Protein AF-A0AAE4ZCA2-F1 (afdb_monomer_lite)

Secondary structure (DSSP, 8-state):
------PPPP------PPPPHHHHHHHHHHHHHHHHHHHHHHHHHHHHHHHHH-TT--TTHHHHHHHHHHHHHHHHHHHTTT--HHHHHS--------------HHHHHHHHHHHHHHHHHHHHHHTTT-HHHHHHHHHHHHHHHHHHHHHHHHHHHHHT--S-----SHHHHHHHHHHHHHHHHHHHHHTTSTTS----HHHHHHHHHHHHTTT-

Organism: NCBI:txid3056748

Foldseek 3Di:
DDDDDDDPDDPDPPPPDDPPPVVVVVVVLVVLLVVVVVLVVVLVVLVVCCCVPPPPDVPSVVVVVVSVVVVVVSQVVCVVVVHDPVCSVDPPDPDPPVCLVLVPLVNVLVVLVVLLVQLQVVLVVCCVPPVPLSVQLNVLSVQLSVLSVVLVVVVVVVVPDPDPPPPQSVVSLVSNLVSLVSNLVSVVVVVVVPDDDDPPSVSSVVVSVSSVSVRD

pLDDT: mean 72.28, std 14.09, range [37.47, 91.44]

Structure (mmCIF, N/CA/C/O backbone):
data_AF-A0AAE4ZCA2-F1
#
_entry.id   AF-A0AAE4ZCA2-F1
#
loop_
_atom_site.group_PDB
_atom_site.id
_atom_site.type_symbol
_atom_site.label_atom_id
_atom_site.label_alt_id
_atom_site.label_comp_id
_atom_site.label_asym_id
_atom_site.label_entity_id
_atom_site.label_seq_id
_atom_site.pdbx_PDB_ins_code
_atom_site.Cartn_x
_atom_site.Cartn_y
_atom_site.Cartn_z
_atom_site.occupancy
_atom_site.B_iso_or_equiv
_atom_site.auth_seq_id
_atom_site.auth_comp_id
_atom_site.auth_asym_id
_atom_site.auth_atom_id
_atom_site.pdbx_PDB_model_num
ATOM 1 N N . MET A 1 1 ? -61.436 -27.251 -18.581 1.00 45.38 1 MET A N 1
ATOM 2 C CA . MET A 1 1 ? -60.186 -27.307 -19.363 1.00 45.38 1 MET A CA 1
ATOM 3 C C . MET A 1 1 ? -59.704 -25.880 -19.511 1.00 45.38 1 MET A C 1
ATOM 5 O O . MET A 1 1 ? -60.164 -25.175 -20.394 1.00 45.38 1 MET A O 1
ATOM 9 N N . THR A 1 2 ? -58.921 -25.420 -18.544 1.00 46.47 2 THR A N 1
ATOM 10 C CA . THR A 1 2 ? -58.325 -24.081 -18.524 1.00 46.47 2 THR A CA 1
ATOM 11 C C . THR A 1 2 ? -56.870 -24.237 -18.917 1.00 46.47 2 THR A C 1
ATOM 13 O O . THR A 1 2 ? -56.144 -24.995 -18.280 1.00 46.47 2 THR A O 1
ATOM 16 N N . ASP A 1 3 ? -56.517 -23.587 -20.018 1.00 48.38 3 ASP A N 1
ATOM 17 C CA . ASP A 1 3 ? -55.203 -23.602 -20.645 1.00 48.38 3 ASP A CA 1
ATOM 18 C C . ASP A 1 3 ? -54.211 -22.860 -19.732 1.00 48.38 3 ASP A C 1
ATOM 20 O O . ASP A 1 3 ? -54.347 -21.657 -19.489 1.00 48.38 3 ASP A O 1
ATOM 24 N N . GLU A 1 4 ? -53.265 -23.592 -19.139 1.00 53.50 4 GLU A N 1
ATOM 25 C CA . GLU A 1 4 ? -52.180 -23.019 -18.342 1.00 53.50 4 GLU A CA 1
ATOM 26 C C . GLU A 1 4 ? -51.203 -22.317 -19.285 1.00 53.50 4 GLU A C 1
ATOM 28 O O . GLU A 1 4 ? -50.308 -22.921 -19.875 1.00 53.50 4 GLU A O 1
ATOM 33 N N . THR A 1 5 ? -51.391 -21.007 -19.427 1.00 62.38 5 THR A N 1
ATOM 34 C CA . THR A 1 5 ? -50.472 -20.120 -20.143 1.00 62.38 5 THR A CA 1
ATOM 35 C C . THR A 1 5 ? -49.074 -20.215 -19.518 1.00 62.38 5 THR A C 1
ATOM 37 O O . THR A 1 5 ? -48.804 -19.623 -18.472 1.00 62.38 5 THR A O 1
ATOM 40 N N . GLN A 1 6 ? -48.179 -20.980 -20.150 1.00 61.22 6 GLN A N 1
ATOM 41 C CA . GLN A 1 6 ? -46.769 -21.077 -19.777 1.00 61.22 6 GLN A CA 1
ATOM 42 C C . GLN A 1 6 ? -46.114 -19.698 -19.877 1.00 61.22 6 GLN A C 1
ATOM 44 O O . GLN A 1 6 ? -45.884 -19.165 -20.963 1.00 61.22 6 GLN A O 1
ATOM 49 N N . GLN A 1 7 ? -45.810 -19.115 -18.722 1.00 62.88 7 GLN A N 1
ATOM 50 C CA . GLN A 1 7 ? -45.087 -17.858 -18.633 1.00 62.88 7 GLN A CA 1
ATOM 51 C C . GLN A 1 7 ? -43.627 -18.091 -19.071 1.00 62.88 7 GLN A C 1
ATOM 53 O O . GLN A 1 7 ? -42.972 -18.994 -18.541 1.00 62.88 7 GLN A O 1
ATOM 58 N N . PRO A 1 8 ? -43.102 -17.327 -20.048 1.00 67.31 8 PRO A N 1
ATOM 59 C CA . PRO A 1 8 ? -41.748 -17.526 -20.549 1.00 67.31 8 PRO A CA 1
ATOM 60 C C . PRO A 1 8 ? -40.720 -17.315 -19.425 1.00 67.31 8 PRO A C 1
ATOM 62 O O . PRO A 1 8 ? -40.901 -16.424 -18.587 1.00 67.31 8 PRO A O 1
ATOM 65 N N . PRO A 1 9 ? -39.639 -18.115 -19.380 1.00 69.25 9 PRO A N 1
ATOM 66 C CA . PRO A 1 9 ? -38.652 -18.038 -18.313 1.00 69.25 9 PRO A CA 1
ATOM 67 C C . PRO A 1 9 ? -38.000 -16.654 -18.294 1.00 69.25 9 PRO A C 1
ATOM 69 O O . PRO A 1 9 ? -37.402 -16.219 -19.278 1.00 69.25 9 PRO A O 1
ATOM 72 N N . VAL A 1 10 ? -38.106 -15.970 -17.153 1.00 65.50 10 VAL A N 1
ATOM 73 C CA . VAL A 1 10 ? -37.450 -14.681 -16.917 1.00 65.50 10 VAL A CA 1
ATOM 74 C C . VAL A 1 10 ? -35.937 -14.877 -17.088 1.00 65.50 10 VAL A C 1
ATOM 76 O O . VAL A 1 10 ? -35.355 -15.710 -16.381 1.00 65.50 10 VAL A O 1
ATOM 79 N N . PRO A 1 11 ? -35.273 -14.157 -18.014 1.00 65.31 11 PRO A N 1
ATOM 80 C CA . PRO A 1 11 ? -33.836 -14.273 -18.195 1.00 65.31 11 PRO A CA 1
ATOM 81 C C . PRO A 1 11 ? -33.153 -13.868 -16.891 1.00 65.31 11 PRO A C 1
ATOM 83 O O . PRO A 1 11 ? -33.255 -12.725 -16.447 1.00 65.31 11 PRO A O 1
ATOM 86 N N . LYS A 1 12 ? -32.475 -14.830 -16.254 1.00 66.44 12 LYS A N 1
ATOM 87 C CA . LYS A 1 12 ? -31.685 -14.586 -15.046 1.00 66.44 12 LYS A CA 1
ATOM 88 C C . LYS A 1 12 ? -30.640 -13.532 -15.392 1.00 66.44 12 LYS A C 1
ATOM 90 O O . LYS A 1 12 ? -29.700 -13.819 -16.135 1.00 66.44 12 LYS A O 1
ATOM 95 N N . ALA A 1 13 ? -30.828 -12.315 -14.888 1.00 56.78 13 ALA A N 1
ATOM 96 C CA . ALA A 1 13 ? -29.860 -11.245 -15.035 1.00 56.78 13 ALA A CA 1
ATOM 97 C C . ALA A 1 13 ? -28.512 -11.763 -14.521 1.00 56.78 13 ALA A C 1
ATOM 99 O O . ALA A 1 13 ? -28.386 -12.128 -13.350 1.00 56.78 13 ALA A O 1
ATOM 100 N N . ARG A 1 14 ? -27.514 -11.861 -15.411 1.00 51.25 14 ARG A N 1
ATOM 101 C CA . ARG A 1 14 ? -26.131 -12.123 -15.006 1.00 51.25 14 ARG A CA 1
ATOM 102 C C . ARG A 1 14 ? -25.718 -10.957 -14.123 1.00 51.25 14 ARG A C 1
ATOM 104 O O . ARG A 1 14 ? -25.425 -9.875 -14.623 1.00 51.25 14 ARG A O 1
ATOM 111 N N . VAL A 1 15 ? -25.725 -11.181 -12.816 1.00 4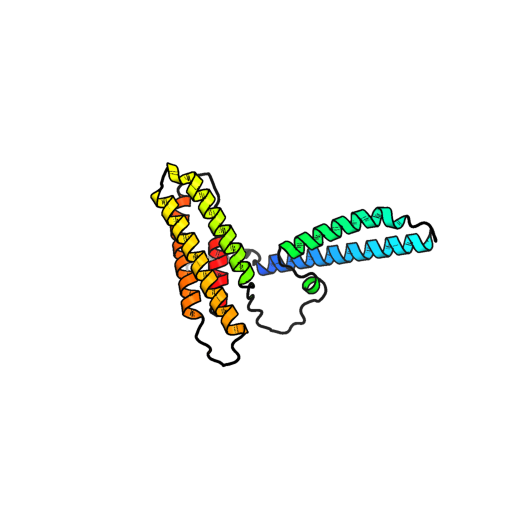6.62 15 VAL A N 1
ATOM 112 C CA . VAL A 1 15 ? -25.111 -10.270 -11.861 1.00 46.62 15 VAL A CA 1
ATOM 113 C C . VAL A 1 15 ? -23.627 -10.253 -12.202 1.00 46.62 15 VAL A C 1
ATOM 115 O O . VAL A 1 15 ? -22.931 -11.247 -12.006 1.00 46.62 15 VAL A O 1
ATOM 118 N N . ALA A 1 16 ? -23.169 -9.162 -12.815 1.00 45.88 16 ALA A N 1
ATOM 119 C CA . ALA A 1 16 ? -21.761 -8.940 -13.085 1.00 45.88 16 ALA A CA 1
ATOM 120 C C . ALA A 1 16 ? -21.053 -8.833 -11.732 1.00 45.88 16 ALA A C 1
ATOM 122 O O . ALA A 1 16 ? -21.101 -7.797 -11.069 1.00 45.88 16 ALA A O 1
ATOM 123 N N . THR A 1 17 ? -20.454 -9.932 -11.284 1.00 51.91 17 THR A N 1
ATOM 124 C CA . THR A 1 17 ? -19.593 -9.938 -10.108 1.00 51.91 17 THR A CA 1
ATOM 125 C C . THR A 1 17 ? -18.454 -8.970 -10.381 1.00 51.91 17 THR A C 1
ATOM 127 O O . THR A 1 17 ? -17.698 -9.154 -11.338 1.00 51.91 17 THR A O 1
ATOM 130 N N . ARG A 1 18 ? -18.369 -7.900 -9.580 1.00 45.88 18 ARG A N 1
ATOM 131 C CA . ARG A 1 18 ? -17.219 -6.990 -9.595 1.00 45.88 18 ARG A CA 1
ATOM 132 C C . ARG A 1 18 ? -15.946 -7.841 -9.493 1.00 45.88 18 ARG A C 1
ATOM 134 O O . ARG A 1 18 ? -15.921 -8.734 -8.644 1.00 45.88 18 ARG A O 1
ATOM 141 N N . PRO A 1 19 ? -14.924 -7.588 -10.327 1.00 52.41 19 PRO A N 1
ATOM 142 C CA . PRO A 1 19 ? -13.668 -8.315 -10.233 1.00 52.41 19 PRO A CA 1
ATOM 143 C C . PRO A 1 19 ? -13.125 -8.180 -8.812 1.00 52.41 19 PRO A C 1
ATOM 145 O O . PRO A 1 19 ? -13.085 -7.076 -8.258 1.00 52.41 19 PRO A O 1
ATOM 148 N N . GLY A 1 20 ? -12.768 -9.312 -8.208 1.00 59.19 20 GLY A N 1
ATOM 149 C CA . GLY A 1 20 ? -12.211 -9.342 -6.860 1.00 59.19 20 GLY A CA 1
ATOM 150 C C . GLY A 1 20 ? -10.923 -8.518 -6.788 1.00 59.19 20 GLY A C 1
ATOM 151 O O . GLY A 1 20 ? -10.222 -8.346 -7.788 1.00 59.19 20 GLY A O 1
ATOM 152 N N . ALA A 1 21 ? -10.576 -8.015 -5.601 1.00 50.88 21 ALA A N 1
ATOM 153 C CA . ALA A 1 21 ? -9.338 -7.259 -5.377 1.00 50.88 21 ALA A CA 1
ATOM 154 C C . ALA A 1 21 ? -8.072 -7.993 -5.886 1.00 50.88 21 ALA A C 1
ATOM 156 O O . ALA A 1 21 ? -7.118 -7.348 -6.324 1.00 50.88 21 ALA A O 1
ATOM 157 N N . SER A 1 22 ? -8.091 -9.332 -5.914 1.00 58.00 22 SER A N 1
ATOM 158 C CA . SER A 1 22 ? -7.039 -10.183 -6.484 1.00 58.00 22 SER A CA 1
ATOM 159 C C . SER A 1 22 ? -6.944 -10.123 -8.016 1.00 58.00 22 SER A C 1
ATOM 161 O O . SER A 1 22 ? -5.848 -10.120 -8.570 1.00 58.00 22 SER A O 1
ATOM 163 N N . GLU A 1 23 ? -8.064 -10.016 -8.732 1.00 65.56 23 GLU A N 1
ATOM 164 C CA . GLU A 1 23 ? -8.058 -9.904 -10.197 1.00 65.56 23 GLU A CA 1
ATOM 165 C C . GLU A 1 23 ? -7.557 -8.528 -10.645 1.00 65.56 23 GLU A C 1
ATOM 167 O O . GLU A 1 23 ? -6.817 -8.404 -11.627 1.00 65.56 23 GLU A O 1
ATOM 172 N N . LEU A 1 24 ? -7.908 -7.483 -9.888 1.00 60.75 24 LEU A N 1
ATOM 173 C CA . LEU A 1 24 ? -7.423 -6.126 -10.131 1.00 60.75 24 LEU A CA 1
ATOM 174 C C . LEU A 1 24 ? -5.910 -6.010 -9.903 1.00 60.75 24 LEU A C 1
ATOM 176 O O . LEU A 1 24 ? -5.233 -5.326 -10.677 1.00 60.75 24 LEU A O 1
ATOM 180 N N . SER A 1 25 ? -5.363 -6.681 -8.885 1.00 66.88 25 SER A N 1
ATOM 181 C CA . SER A 1 25 ? -3.919 -6.686 -8.624 1.00 66.88 25 SER A CA 1
ATOM 182 C C . SER A 1 25 ? -3.151 -7.487 -9.682 1.00 66.88 25 SER A C 1
ATOM 184 O O . SER A 1 25 ? -2.135 -7.005 -10.190 1.00 66.88 25 SER A O 1
ATOM 186 N N . GLU A 1 26 ? -3.669 -8.636 -10.126 1.00 73.56 26 GLU A N 1
ATOM 187 C CA . GLU A 1 26 ? -3.076 -9.397 -11.230 1.00 73.56 26 GLU A CA 1
ATOM 188 C C . GLU A 1 26 ? -3.097 -8.642 -12.559 1.00 73.56 26 GLU A C 1
ATOM 190 O O . GLU A 1 26 ? -2.116 -8.672 -13.311 1.00 73.56 26 GLU A O 1
ATOM 195 N N . HIS A 1 27 ? -4.209 -7.979 -12.880 1.00 75.50 27 HIS A N 1
ATOM 196 C CA . HIS A 1 27 ? -4.326 -7.208 -14.110 1.00 75.50 27 HIS A CA 1
ATOM 197 C C . HIS A 1 27 ? -3.316 -6.056 -14.127 1.00 75.50 27 HIS A C 1
ATOM 199 O O . HIS A 1 27 ? -2.569 -5.896 -15.096 1.00 75.50 27 HIS A O 1
ATOM 205 N N . ARG A 1 28 ? -3.216 -5.308 -13.019 1.00 74.56 28 ARG A N 1
ATOM 206 C CA . ARG A 1 28 ? -2.215 -4.244 -12.852 1.00 74.56 28 ARG A CA 1
ATOM 207 C C . ARG A 1 28 ? -0.795 -4.791 -12.973 1.00 74.56 28 ARG A C 1
ATOM 209 O O . ARG A 1 28 ? -0.000 -4.238 -13.729 1.00 74.56 28 ARG A O 1
ATOM 216 N N . ARG A 1 29 ? -0.484 -5.912 -12.316 1.00 71.56 29 ARG A N 1
ATOM 217 C CA . ARG A 1 29 ? 0.825 -6.580 -12.410 1.00 71.56 29 ARG A CA 1
ATOM 218 C C . ARG A 1 29 ? 1.189 -6.941 -13.854 1.00 71.56 29 ARG A C 1
ATOM 220 O O . ARG A 1 29 ? 2.298 -6.640 -14.291 1.00 71.56 29 ARG A O 1
ATOM 227 N N . ARG A 1 30 ? 0.255 -7.513 -14.623 1.00 80.56 30 ARG A N 1
ATOM 228 C CA . ARG A 1 30 ? 0.466 -7.837 -16.048 1.00 80.56 30 ARG A CA 1
ATOM 229 C C . ARG A 1 30 ? 0.738 -6.595 -16.895 1.00 80.56 30 ARG A C 1
ATOM 231 O O . ARG A 1 30 ? 1.582 -6.639 -17.789 1.00 80.56 30 ARG A O 1
ATOM 238 N N . ILE A 1 31 ? 0.049 -5.488 -16.618 1.00 81.31 31 ILE A N 1
ATOM 239 C CA . ILE A 1 31 ? 0.301 -4.209 -17.290 1.00 81.31 31 ILE A CA 1
ATOM 240 C C . ILE A 1 31 ? 1.728 -3.735 -16.998 1.00 81.31 31 ILE A C 1
ATOM 242 O O . ILE A 1 31 ? 2.459 -3.434 -17.942 1.00 81.31 31 ILE A O 1
ATOM 246 N N . TYR A 1 32 ? 2.154 -3.727 -15.733 1.00 75.44 32 TYR A N 1
ATOM 247 C CA . TYR A 1 32 ? 3.510 -3.313 -15.356 1.00 75.44 32 TYR A CA 1
ATOM 248 C C . TYR A 1 32 ? 4.596 -4.176 -16.011 1.00 75.44 32 TYR A C 1
ATOM 250 O O . TYR A 1 32 ? 5.559 -3.635 -16.553 1.00 75.44 32 TYR A O 1
ATOM 258 N N . GLN A 1 33 ? 4.417 -5.502 -16.048 1.00 78.38 33 GLN A N 1
ATOM 259 C CA . GLN A 1 33 ? 5.347 -6.413 -16.732 1.00 78.38 33 GLN A CA 1
ATOM 260 C C . GLN A 1 33 ? 5.481 -6.100 -18.225 1.00 78.38 33 GLN A C 1
ATOM 262 O O . GLN A 1 33 ? 6.590 -6.067 -18.752 1.00 78.38 33 GLN A O 1
ATOM 267 N N . ARG A 1 34 ? 4.364 -5.846 -18.918 1.00 83.38 34 ARG A N 1
ATOM 268 C CA . ARG A 1 34 ? 4.393 -5.496 -20.346 1.00 83.38 34 ARG A CA 1
ATOM 269 C C . ARG A 1 34 ? 5.149 -4.195 -20.591 1.00 83.38 34 ARG A C 1
ATOM 271 O O . ARG A 1 34 ? 5.959 -4.143 -21.508 1.00 83.38 34 ARG A O 1
ATOM 278 N N . HIS A 1 35 ? 4.929 -3.180 -19.756 1.00 79.31 35 HIS A N 1
ATOM 279 C CA . HIS A 1 35 ? 5.649 -1.911 -19.872 1.00 79.31 35 HIS A CA 1
ATOM 280 C C . HIS A 1 35 ? 7.150 -2.104 -19.645 1.00 79.31 35 HIS A C 1
ATOM 282 O O . HIS A 1 35 ? 7.941 -1.638 -20.458 1.00 79.31 35 HIS A O 1
ATOM 288 N N . LEU A 1 36 ? 7.540 -2.850 -18.606 1.00 79.06 36 LEU A N 1
ATOM 289 C CA . LEU A 1 36 ? 8.940 -3.185 -18.327 1.00 79.06 36 LEU A CA 1
ATOM 290 C C . LEU A 1 36 ? 9.622 -3.852 -19.533 1.00 79.06 36 LEU A C 1
ATOM 292 O O . LEU A 1 36 ? 10.712 -3.443 -19.928 1.00 79.06 36 LEU A O 1
ATOM 296 N N . LEU A 1 37 ? 8.967 -4.846 -20.141 1.00 82.88 37 LEU A N 1
ATOM 297 C CA . LEU A 1 37 ? 9.499 -5.548 -21.312 1.00 82.88 37 LEU A CA 1
ATOM 298 C C . LEU A 1 37 ? 9.652 -4.625 -22.525 1.00 82.88 37 LEU A C 1
ATOM 300 O O . LEU A 1 37 ? 10.672 -4.686 -23.208 1.00 82.88 37 LEU A O 1
ATOM 304 N N . VAL A 1 38 ? 8.672 -3.753 -22.777 1.00 84.19 38 VAL A N 1
ATOM 305 C CA . VAL A 1 38 ? 8.739 -2.777 -23.875 1.00 84.19 38 VAL A CA 1
ATOM 306 C C . VAL A 1 38 ? 9.877 -1.783 -23.647 1.00 84.19 38 VAL A C 1
ATOM 308 O O . VAL A 1 38 ? 10.656 -1.542 -24.564 1.00 84.19 38 VAL A O 1
ATOM 311 N N . PHE A 1 39 ? 10.026 -1.255 -22.429 1.00 80.06 39 PHE A N 1
ATOM 312 C CA . PHE A 1 39 ? 11.126 -0.351 -22.083 1.00 80.06 39 PHE A CA 1
ATOM 313 C C . PHE A 1 39 ? 12.491 -0.991 -22.326 1.00 80.06 39 PHE A C 1
ATOM 315 O O . PHE A 1 39 ? 13.355 -0.381 -22.956 1.00 80.06 39 PHE A O 1
ATOM 322 N N . LEU A 1 40 ? 12.668 -2.232 -21.866 1.00 82.12 40 LEU A N 1
ATOM 323 C CA . LEU A 1 40 ? 13.915 -2.964 -22.051 1.00 82.12 40 LEU A CA 1
ATOM 324 C C . LEU A 1 40 ? 14.205 -3.205 -23.539 1.00 82.12 40 LEU A C 1
ATOM 326 O O . LEU A 1 40 ? 15.324 -2.973 -23.990 1.00 82.12 40 LEU A O 1
ATOM 330 N N . ALA A 1 41 ? 13.195 -3.613 -24.312 1.00 85.88 41 ALA A N 1
ATOM 331 C CA . ALA A 1 41 ? 13.336 -3.847 -25.745 1.00 85.88 41 ALA A CA 1
ATOM 332 C C . ALA A 1 41 ? 13.727 -2.570 -26.507 1.00 85.88 41 ALA A C 1
ATOM 334 O O . ALA A 1 41 ? 14.635 -2.604 -27.337 1.00 85.88 41 ALA A O 1
ATOM 335 N N . VAL A 1 42 ? 13.089 -1.436 -26.196 1.00 86.12 42 VAL A N 1
ATOM 336 C CA . VAL A 1 42 ? 13.412 -0.136 -26.805 1.00 86.12 42 VAL A CA 1
ATOM 337 C C . VAL A 1 42 ? 14.833 0.296 -26.446 1.00 86.12 42 VAL A C 1
ATOM 339 O O . VAL A 1 42 ? 15.576 0.709 -27.333 1.00 86.12 42 VAL A O 1
ATOM 342 N N . ALA A 1 43 ? 15.243 0.156 -25.182 1.00 81.31 43 ALA A N 1
ATOM 343 C CA . ALA A 1 43 ? 16.595 0.509 -24.756 1.00 81.31 43 ALA A CA 1
ATOM 344 C C . ALA A 1 43 ? 17.663 -0.310 -25.502 1.00 81.31 43 ALA A C 1
ATOM 346 O O . ALA A 1 43 ? 18.614 0.259 -26.036 1.00 81.31 43 ALA A O 1
ATOM 347 N N . VAL A 1 44 ? 17.474 -1.631 -25.605 1.00 86.50 44 VAL A N 1
ATOM 348 C CA . VAL A 1 44 ? 18.383 -2.522 -26.347 1.00 86.50 44 VAL A CA 1
ATOM 349 C C . VAL A 1 44 ? 18.433 -2.154 -27.831 1.00 86.50 44 VAL A C 1
ATOM 351 O O . VAL A 1 44 ? 19.519 -2.099 -28.403 1.00 86.50 44 VAL A O 1
ATOM 354 N N . ALA A 1 45 ? 17.287 -1.857 -28.451 1.00 85.25 45 ALA A N 1
ATOM 355 C CA . ALA A 1 45 ? 17.231 -1.463 -29.856 1.00 85.25 45 ALA A CA 1
ATOM 356 C C . ALA A 1 45 ? 17.975 -0.143 -30.122 1.00 85.25 45 ALA A C 1
ATOM 358 O O . ALA A 1 45 ? 18.734 -0.060 -31.083 1.00 85.25 45 ALA A O 1
ATOM 359 N N . VAL A 1 46 ? 17.810 0.867 -29.260 1.00 82.25 46 VAL A N 1
ATOM 360 C CA . VAL A 1 46 ? 18.508 2.159 -29.386 1.00 82.25 46 VAL A CA 1
ATOM 361 C C . VAL A 1 46 ? 20.023 1.983 -29.265 1.00 82.25 46 VAL A C 1
ATOM 363 O O . VAL A 1 46 ? 20.761 2.523 -30.085 1.00 82.25 46 VAL A O 1
ATOM 366 N N . ILE A 1 47 ? 20.485 1.180 -28.299 1.00 82.12 47 ILE A N 1
ATOM 367 C CA . ILE A 1 47 ? 21.912 0.858 -28.140 1.00 82.12 47 ILE A CA 1
ATOM 368 C C . ILE A 1 47 ? 22.438 0.130 -29.382 1.00 82.12 47 ILE A C 1
ATOM 370 O O . ILE A 1 47 ? 23.502 0.470 -29.890 1.00 82.12 47 ILE A O 1
ATOM 374 N N . ALA A 1 48 ? 21.695 -0.851 -29.899 1.00 85.75 48 ALA A N 1
ATOM 375 C CA . ALA A 1 48 ? 22.101 -1.593 -31.087 1.00 85.75 48 ALA A CA 1
ATOM 376 C C . ALA A 1 48 ? 22.225 -0.683 -32.320 1.00 85.75 48 ALA A C 1
ATOM 378 O O . ALA A 1 48 ? 23.203 -0.790 -33.055 1.00 85.75 48 ALA A O 1
ATOM 379 N N . VAL A 1 49 ? 21.275 0.237 -32.527 1.00 85.19 49 VAL A N 1
ATOM 380 C CA . VAL A 1 49 ? 21.327 1.210 -33.630 1.00 85.19 49 VAL A CA 1
ATOM 381 C C . VAL A 1 49 ? 22.551 2.114 -33.498 1.00 85.19 49 VAL A C 1
ATOM 383 O O . VAL A 1 49 ? 23.289 2.247 -34.466 1.00 85.19 49 VAL A O 1
ATOM 386 N N . ASP A 1 50 ? 22.816 2.664 -32.313 1.00 86.31 50 ASP A N 1
ATOM 387 C CA . ASP A 1 50 ? 23.981 3.522 -32.044 1.00 86.31 50 ASP A CA 1
ATOM 388 C C . ASP A 1 50 ? 25.311 2.826 -32.365 1.00 86.31 50 ASP A C 1
ATOM 390 O O . ASP A 1 50 ? 26.145 3.386 -33.081 1.00 86.31 50 ASP A O 1
ATOM 394 N N . GLN A 1 51 ? 25.459 1.564 -31.949 1.00 83.69 51 GLN A N 1
ATOM 395 C CA . GLN A 1 51 ? 26.653 0.764 -32.243 1.00 83.69 51 GLN A CA 1
ATOM 396 C C . GLN A 1 51 ? 26.831 0.466 -33.739 1.00 83.69 51 GLN A C 1
ATOM 398 O O . GLN A 1 51 ? 27.963 0.342 -34.204 1.00 83.69 51 GLN A O 1
ATOM 403 N N . ILE A 1 52 ? 25.737 0.359 -34.500 1.00 88.62 52 ILE A N 1
ATOM 404 C CA . ILE A 1 52 ? 25.780 0.085 -35.943 1.00 88.62 52 ILE A CA 1
ATOM 405 C C . ILE A 1 52 ? 26.031 1.367 -36.744 1.00 88.62 52 ILE A C 1
ATOM 407 O O . ILE A 1 52 ? 26.812 1.357 -37.694 1.00 88.62 52 ILE A O 1
ATOM 411 N N . THR A 1 53 ? 25.356 2.466 -36.404 1.00 89.69 53 THR A N 1
ATOM 412 C CA . THR A 1 53 ? 25.338 3.672 -37.243 1.00 89.69 53 THR A CA 1
ATOM 413 C C . THR A 1 53 ? 26.456 4.646 -36.921 1.00 89.69 53 THR A C 1
ATOM 415 O O . THR A 1 53 ? 26.842 5.438 -37.780 1.00 89.69 53 THR A O 1
ATOM 418 N N . SER A 1 54 ? 26.932 4.674 -35.677 1.00 84.62 54 SER A N 1
ATOM 419 C CA . SER A 1 54 ? 27.822 5.738 -35.208 1.00 84.62 54 SER A CA 1
ATOM 420 C C . SER A 1 54 ? 28.846 5.227 -34.193 1.00 84.62 54 SER A C 1
ATOM 422 O O . SER A 1 54 ? 28.913 5.743 -33.076 1.00 84.62 54 SER A O 1
ATOM 424 N N . PRO A 1 55 ? 29.681 4.237 -34.564 1.00 77.94 55 PRO A N 1
ATOM 425 C CA . PRO A 1 55 ? 30.692 3.706 -33.660 1.00 77.94 55 PRO A CA 1
ATOM 426 C C . PRO A 1 55 ? 31.616 4.832 -33.168 1.00 77.94 55 PRO A C 1
ATOM 428 O O . PRO A 1 55 ? 32.302 5.485 -33.952 1.00 77.94 55 PRO A O 1
ATOM 431 N N . GLY A 1 56 ? 31.600 5.081 -31.854 1.00 75.12 56 GLY A N 1
ATOM 432 C CA . GLY A 1 56 ? 32.402 6.112 -31.182 1.00 75.12 56 GLY A CA 1
ATOM 433 C C . GLY A 1 56 ? 31.655 7.400 -30.809 1.00 75.12 56 GLY A C 1
ATOM 434 O O . GLY A 1 56 ? 32.161 8.158 -29.984 1.00 75.12 56 GLY A O 1
ATOM 435 N N . IL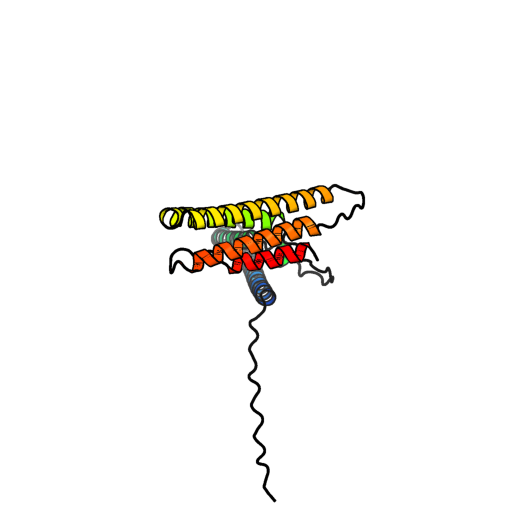E A 1 57 ? 30.448 7.634 -31.334 1.00 70.25 57 ILE A N 1
ATOM 436 C CA . ILE A 1 57 ? 29.584 8.747 -30.915 1.00 70.25 57 ILE A CA 1
ATOM 437 C C . ILE A 1 57 ? 28.453 8.169 -30.074 1.00 70.25 57 ILE A C 1
ATOM 439 O O . ILE A 1 57 ? 27.560 7.521 -30.593 1.00 70.25 57 ILE A O 1
ATOM 443 N N . GLN A 1 58 ? 28.488 8.436 -28.771 1.00 79.81 58 GLN A N 1
ATOM 444 C CA . GLN A 1 58 ? 27.563 7.902 -27.768 1.00 79.81 58 GLN A CA 1
ATOM 445 C C . GLN A 1 58 ? 26.191 8.611 -27.748 1.00 79.81 58 GLN A C 1
ATOM 447 O O . GLN A 1 58 ? 25.642 8.891 -26.678 1.00 79.81 58 GLN A O 1
ATOM 452 N N . TRP A 1 59 ? 25.616 8.941 -28.906 1.00 80.94 59 TRP A N 1
ATOM 453 C CA . TRP A 1 59 ? 24.399 9.759 -28.962 1.00 80.94 59 TRP A CA 1
ATOM 454 C C . TRP A 1 59 ? 23.174 9.044 -28.377 1.00 80.94 59 TRP A C 1
ATOM 456 O O . TRP A 1 59 ? 22.274 9.718 -27.871 1.00 80.94 59 TRP A O 1
ATOM 466 N N . ALA A 1 60 ? 23.160 7.706 -28.337 1.00 76.00 60 ALA A N 1
ATOM 467 C CA . ALA A 1 60 ? 22.120 6.934 -27.652 1.00 76.00 60 ALA A CA 1
ATOM 468 C C . ALA A 1 60 ? 21.936 7.301 -26.170 1.00 76.00 60 ALA A C 1
ATOM 470 O O . ALA A 1 60 ? 20.856 7.085 -25.620 1.00 76.00 60 ALA A O 1
ATOM 471 N N . HIS A 1 61 ? 22.934 7.892 -25.508 1.00 75.69 61 HIS A N 1
ATOM 472 C CA . HIS A 1 61 ? 22.817 8.258 -24.094 1.00 75.69 61 HIS A CA 1
ATOM 473 C C . HIS A 1 61 ? 21.783 9.368 -23.870 1.00 75.69 61 HIS A C 1
ATOM 475 O O . HIS A 1 61 ? 21.087 9.357 -22.856 1.00 75.69 61 HIS A O 1
ATOM 481 N N . PHE A 1 62 ? 21.614 10.282 -24.832 1.00 80.44 62 PHE A N 1
ATOM 482 C CA . PHE A 1 62 ? 20.667 11.393 -24.717 1.00 80.44 62 PHE A CA 1
ATOM 483 C C . PHE A 1 62 ? 19.205 10.942 -24.567 1.00 80.44 62 PHE A C 1
ATOM 485 O O . PHE A 1 62 ? 18.546 11.442 -23.657 1.00 80.44 62 PHE A O 1
ATOM 492 N N . PRO A 1 63 ? 18.673 10.001 -25.375 1.00 79.81 63 PRO A N 1
ATOM 493 C CA . PRO A 1 63 ? 17.340 9.446 -25.145 1.00 79.81 63 PRO A CA 1
ATOM 494 C C . PRO A 1 63 ? 17.295 8.400 -24.020 1.00 79.81 63 PRO A C 1
ATOM 496 O O . PRO A 1 63 ? 16.248 8.239 -23.393 1.00 79.81 63 PRO A O 1
ATOM 499 N N . LEU A 1 64 ? 18.396 7.699 -23.722 1.00 76.69 64 LEU A N 1
ATOM 500 C CA . LEU A 1 64 ? 18.410 6.666 -22.678 1.00 76.69 64 LEU A CA 1
ATOM 501 C C . LEU A 1 64 ? 18.330 7.238 -21.260 1.00 76.69 64 LEU A C 1
ATOM 503 O O . LEU A 1 64 ? 17.686 6.628 -20.412 1.00 76.69 64 LEU A O 1
ATOM 507 N N . VAL A 1 65 ? 18.923 8.404 -20.987 1.00 77.56 65 VAL A N 1
ATOM 508 C CA . VAL A 1 65 ? 18.844 9.057 -19.666 1.00 77.56 65 VAL A CA 1
ATOM 509 C C . VAL A 1 65 ? 17.397 9.369 -19.240 1.00 77.56 65 VAL A C 1
ATOM 511 O O . VAL A 1 65 ? 16.997 8.924 -18.162 1.00 77.56 65 VAL A O 1
ATOM 514 N N . PRO A 1 66 ? 16.563 10.073 -20.032 1.00 78.00 66 PRO A N 1
ATOM 515 C CA . PRO A 1 66 ? 15.170 10.313 -19.659 1.00 78.00 66 PRO A CA 1
ATOM 516 C C . PRO A 1 66 ? 14.354 9.016 -19.614 1.00 78.00 66 PRO A C 1
ATOM 518 O O . PRO A 1 66 ? 13.520 8.859 -18.723 1.00 78.00 66 PRO A O 1
ATOM 521 N N . LEU A 1 67 ? 14.629 8.054 -20.504 1.00 81.19 67 LEU A N 1
ATOM 522 C CA . LEU A 1 67 ? 13.999 6.731 -20.462 1.00 81.19 67 LEU A CA 1
ATOM 523 C C . LEU A 1 67 ? 14.301 6.011 -19.134 1.00 81.19 67 LEU A C 1
ATOM 525 O O . LEU A 1 67 ? 13.403 5.455 -18.501 1.00 81.19 67 LEU A O 1
ATOM 529 N N . PHE A 1 68 ? 15.553 6.080 -18.680 1.00 80.06 68 PHE A N 1
ATOM 530 C CA . PHE A 1 68 ? 16.004 5.530 -17.407 1.00 80.06 68 PHE A CA 1
ATOM 531 C C . PHE A 1 68 ? 15.355 6.234 -16.212 1.00 80.06 68 PHE A C 1
ATOM 533 O O . PHE A 1 68 ? 14.942 5.566 -15.270 1.00 80.06 68 PHE A O 1
ATOM 540 N N . LEU A 1 69 ? 15.194 7.560 -16.245 1.00 81.38 69 LEU A N 1
ATOM 541 C CA . LEU A 1 69 ? 14.504 8.296 -15.180 1.00 81.38 69 LEU A CA 1
ATOM 542 C C . LEU A 1 69 ? 13.026 7.908 -15.069 1.00 81.38 69 LEU A C 1
ATOM 544 O O . LEU A 1 69 ? 12.529 7.700 -13.962 1.00 81.38 69 LEU A O 1
ATOM 548 N N . VAL A 1 70 ? 12.332 7.758 -16.201 1.00 81.19 70 VAL A N 1
ATOM 549 C CA . VAL A 1 70 ? 10.945 7.266 -16.220 1.00 81.19 70 VAL A CA 1
ATOM 550 C C . VAL A 1 70 ? 10.880 5.854 -15.648 1.00 81.19 70 VAL A C 1
ATOM 552 O O . VAL A 1 70 ? 10.025 5.566 -14.810 1.00 81.19 70 VAL A O 1
ATOM 555 N N . PHE A 1 71 ? 11.814 4.991 -16.049 1.00 81.12 71 PHE A N 1
ATOM 556 C CA . PHE A 1 71 ? 11.928 3.635 -15.529 1.00 81.12 71 PHE A CA 1
ATOM 557 C C . PHE A 1 71 ? 12.169 3.602 -14.010 1.00 81.12 71 PHE A C 1
ATOM 559 O O . PHE A 1 71 ? 11.510 2.851 -13.282 1.00 81.12 71 PHE A O 1
ATOM 566 N N . LEU A 1 72 ? 13.063 4.458 -13.515 1.00 83.19 72 LEU A N 1
ATOM 567 C CA . LEU A 1 72 ? 13.375 4.595 -12.098 1.00 83.19 72 LEU A CA 1
ATOM 568 C C . LEU A 1 72 ? 12.144 5.051 -11.306 1.00 83.19 72 LEU A C 1
ATOM 570 O O . LEU A 1 72 ? 11.796 4.416 -10.313 1.00 83.19 72 LEU A O 1
ATOM 574 N N . LEU A 1 73 ? 11.431 6.081 -11.777 1.00 83.38 73 LEU A N 1
ATOM 575 C CA . LEU A 1 73 ? 10.178 6.528 -11.158 1.00 83.38 73 LEU A CA 1
ATOM 576 C C . LEU A 1 73 ? 9.135 5.408 -11.108 1.00 83.38 73 LEU A C 1
ATOM 578 O O . LEU A 1 73 ? 8.460 5.228 -10.095 1.00 83.38 73 LEU A O 1
ATOM 582 N N . HIS A 1 74 ? 9.010 4.639 -12.190 1.00 78.94 74 HIS A N 1
ATOM 583 C CA . HIS A 1 74 ? 8.074 3.521 -12.259 1.00 78.94 74 HIS A CA 1
ATOM 584 C C . HIS A 1 74 ? 8.418 2.428 -11.243 1.00 78.94 74 HIS A C 1
ATOM 586 O O . HIS A 1 74 ? 7.536 1.898 -10.568 1.00 78.94 74 HIS A O 1
ATOM 592 N N . THR A 1 75 ? 9.709 2.135 -11.098 1.00 75.75 75 THR A N 1
ATOM 593 C CA . THR A 1 75 ? 10.230 1.152 -10.144 1.00 75.75 75 THR A CA 1
ATOM 594 C C . THR A 1 75 ? 10.023 1.614 -8.702 1.00 75.75 75 THR A C 1
ATOM 596 O O . THR A 1 75 ? 9.549 0.839 -7.875 1.00 75.75 75 THR A O 1
ATOM 599 N N . ILE A 1 76 ? 10.277 2.893 -8.403 1.00 79.19 76 ILE A N 1
ATOM 600 C CA . ILE A 1 76 ? 9.981 3.497 -7.095 1.00 79.19 76 ILE A CA 1
ATOM 601 C C . ILE A 1 76 ? 8.477 3.425 -6.799 1.00 79.19 76 ILE A C 1
ATOM 603 O O . ILE A 1 76 ? 8.088 3.061 -5.693 1.00 79.19 76 ILE A O 1
ATOM 607 N N . GLY A 1 77 ? 7.623 3.712 -7.786 1.00 74.94 77 GLY A N 1
ATOM 608 C CA . GLY A 1 77 ? 6.167 3.610 -7.655 1.00 74.94 77 GLY A CA 1
ATOM 609 C C . GLY A 1 77 ? 5.642 2.181 -7.459 1.00 74.94 77 GLY A C 1
ATOM 610 O O . GLY A 1 77 ? 4.536 2.001 -6.947 1.00 74.94 77 GLY A O 1
ATOM 611 N N . LEU A 1 78 ? 6.409 1.168 -7.871 1.00 72.06 78 LEU A N 1
ATOM 612 C CA . LEU A 1 78 ? 6.132 -0.246 -7.607 1.00 72.06 78 LEU A CA 1
ATOM 613 C C . LEU A 1 78 ? 6.582 -0.645 -6.198 1.00 72.06 78 LEU A C 1
ATOM 615 O O . LEU A 1 78 ? 5.791 -1.221 -5.451 1.00 72.06 78 LEU A O 1
ATOM 619 N N . LEU A 1 79 ? 7.805 -0.268 -5.819 1.00 71.44 79 LEU A N 1
ATOM 620 C CA . LEU A 1 79 ? 8.379 -0.523 -4.496 1.00 71.44 79 LEU A CA 1
ATOM 621 C C . LEU A 1 79 ? 7.569 0.144 -3.379 1.00 71.44 79 LEU A C 1
ATOM 623 O O . LEU A 1 79 ? 7.272 -0.495 -2.374 1.00 71.44 79 LEU A O 1
ATOM 627 N N . SER A 1 80 ? 7.137 1.395 -3.567 1.00 69.94 80 SER A N 1
ATOM 628 C CA . SER A 1 80 ? 6.309 2.118 -2.588 1.00 69.94 80 SER A CA 1
ATOM 629 C C . SER A 1 80 ? 4.932 1.486 -2.378 1.00 69.94 80 SER A C 1
ATOM 631 O O . SER A 1 80 ? 4.308 1.684 -1.338 1.00 69.94 80 SER A O 1
ATOM 633 N N . ARG A 1 81 ? 4.464 0.692 -3.346 1.00 67.88 81 ARG A N 1
ATOM 634 C CA . ARG A 1 81 ? 3.221 -0.083 -3.270 1.00 67.88 81 ARG A CA 1
ATOM 635 C C . ARG A 1 81 ? 3.434 -1.528 -2.809 1.00 67.88 81 ARG A C 1
ATOM 637 O O . ARG A 1 81 ? 2.475 -2.291 -2.805 1.00 67.88 81 ARG A O 1
ATOM 644 N N . GLY A 1 82 ? 4.658 -1.895 -2.425 1.00 64.75 82 GLY A N 1
ATOM 645 C CA . GLY A 1 82 ? 4.994 -3.218 -1.896 1.00 64.75 82 GLY A CA 1
ATOM 646 C C . GLY A 1 82 ? 5.203 -4.305 -2.952 1.00 64.75 82 GLY A C 1
ATOM 647 O O . GLY A 1 82 ? 5.364 -5.464 -2.587 1.00 64.75 82 GLY A O 1
ATOM 648 N N . TYR A 1 83 ? 5.228 -3.966 -4.246 1.00 67.19 83 TYR A N 1
ATOM 649 C CA . TYR A 1 83 ? 5.559 -4.939 -5.287 1.00 67.19 83 TYR A CA 1
ATOM 650 C C . TYR A 1 83 ? 7.076 -5.114 -5.374 1.00 67.19 83 TYR A C 1
ATOM 652 O O . TYR A 1 83 ? 7.810 -4.148 -5.603 1.00 67.19 83 TYR A O 1
ATOM 660 N N . SER A 1 84 ? 7.559 -6.351 -5.247 1.00 62.84 84 SER A N 1
ATOM 661 C CA . SER A 1 84 ? 8.970 -6.654 -5.491 1.00 62.84 84 SER A CA 1
ATOM 662 C C . SER A 1 84 ? 9.254 -6.712 -6.994 1.00 62.84 84 SER A C 1
ATOM 664 O O . SER A 1 84 ? 8.548 -7.372 -7.759 1.00 62.84 84 SER A O 1
ATOM 666 N N . VAL A 1 85 ? 10.339 -6.070 -7.439 1.00 62.28 85 VAL A N 1
ATOM 667 C CA . VAL A 1 85 ? 10.813 -6.146 -8.837 1.00 62.28 85 VAL A CA 1
ATOM 668 C C . VAL A 1 85 ? 11.090 -7.600 -9.250 1.00 62.28 85 VAL A C 1
ATOM 670 O O . VAL A 1 85 ? 10.872 -7.983 -10.400 1.00 62.28 85 VAL A O 1
ATOM 673 N N . PHE A 1 86 ? 11.490 -8.447 -8.298 1.00 57.88 86 PHE A N 1
ATO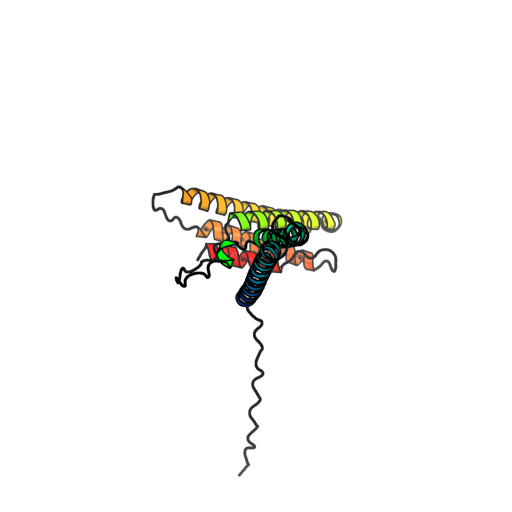M 674 C CA . PHE A 1 86 ? 11.739 -9.867 -8.539 1.00 57.88 86 PHE A CA 1
ATOM 675 C C . PHE A 1 86 ? 10.452 -10.671 -8.780 1.00 57.88 86 PHE A C 1
ATOM 677 O O . PHE A 1 86 ? 10.460 -11.585 -9.601 1.00 57.88 86 PHE A O 1
ATOM 684 N N . GLU A 1 87 ? 9.329 -10.298 -8.158 1.00 62.38 87 GLU A N 1
ATOM 685 C CA . GLU A 1 87 ? 8.015 -10.932 -8.391 1.00 62.38 87 GLU A CA 1
ATOM 686 C C . GLU A 1 87 ? 7.418 -10.588 -9.767 1.00 62.38 87 GLU A C 1
ATOM 688 O O . GLU A 1 87 ? 6.551 -11.297 -10.296 1.00 62.38 87 GLU A O 1
ATOM 693 N N . LEU A 1 88 ? 7.884 -9.489 -10.367 1.00 61.66 88 LEU A N 1
ATOM 694 C CA . LEU A 1 88 ? 7.546 -9.107 -11.736 1.00 61.66 88 LEU A CA 1
ATOM 695 C C . LEU A 1 88 ? 8.372 -9.881 -12.768 1.00 61.66 88 LEU A C 1
ATOM 697 O O . LEU A 1 88 ? 7.854 -10.171 -13.843 1.00 61.66 88 LEU A O 1
ATOM 701 N N . LEU A 1 89 ? 9.623 -10.230 -12.464 1.00 61.34 89 LEU A N 1
ATOM 702 C CA . LEU A 1 89 ? 10.522 -10.909 -13.405 1.00 61.34 89 LEU A CA 1
ATOM 703 C C . LEU A 1 89 ? 10.411 -12.434 -13.353 1.00 61.34 89 LEU A C 1
ATOM 705 O O . LEU A 1 89 ? 10.588 -13.101 -14.371 1.00 61.34 89 LEU A O 1
ATOM 709 N N . ILE A 1 90 ? 10.094 -12.992 -12.186 1.00 61.47 90 ILE A N 1
ATOM 710 C CA . ILE A 1 90 ? 9.962 -14.433 -11.993 1.00 61.47 90 ILE A CA 1
ATOM 711 C C . ILE A 1 90 ? 8.475 -14.720 -11.772 1.00 61.47 90 ILE A C 1
ATOM 713 O O . ILE A 1 90 ? 7.955 -14.394 -10.703 1.00 61.47 90 ILE A O 1
ATOM 717 N N . PRO A 1 91 ? 7.747 -15.301 -12.749 1.00 52.50 91 PRO A N 1
ATOM 718 C CA . PRO A 1 91 ? 6.393 -15.762 -12.480 1.00 52.50 91 PRO A CA 1
ATOM 719 C C . PRO A 1 91 ? 6.468 -16.742 -11.302 1.00 52.50 91 PRO A C 1
ATOM 721 O O . PRO A 1 91 ? 7.338 -17.621 -11.322 1.00 52.50 91 PRO A O 1
ATOM 724 N N . PRO A 1 92 ? 5.624 -16.591 -10.263 1.00 48.22 92 PRO A N 1
ATOM 725 C CA . PRO A 1 92 ? 5.660 -17.485 -9.122 1.00 48.22 92 PRO A CA 1
ATOM 726 C C . PRO A 1 92 ? 5.492 -18.898 -9.668 1.00 48.22 92 PRO A C 1
ATOM 728 O O . PRO A 1 92 ? 4.472 -19.222 -10.279 1.00 48.22 92 PR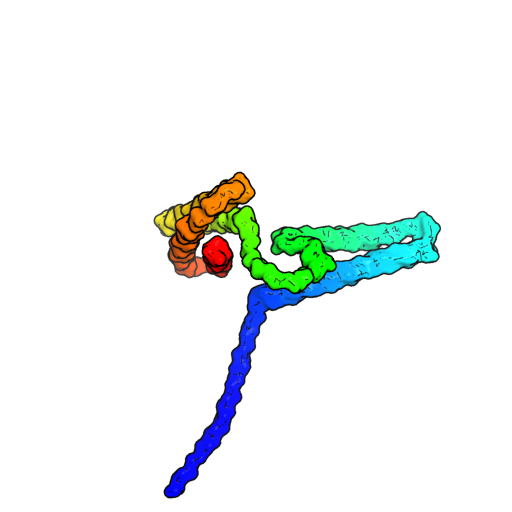O A O 1
ATOM 731 N N . ARG A 1 93 ? 6.532 -19.730 -9.517 1.00 50.06 93 ARG A N 1
ATOM 732 C CA . ARG A 1 93 ? 6.395 -21.164 -9.761 1.00 50.06 93 ARG A CA 1
ATOM 733 C C . ARG A 1 93 ? 5.240 -21.600 -8.880 1.00 50.06 93 ARG A C 1
ATOM 735 O O . ARG A 1 93 ? 5.284 -21.357 -7.678 1.00 50.06 93 ARG A O 1
ATOM 742 N N . SER A 1 94 ? 4.234 -22.202 -9.499 1.00 41.50 94 SER A N 1
ATOM 743 C CA . SER A 1 94 ? 3.043 -22.780 -8.886 1.00 41.50 94 SER A CA 1
ATOM 744 C C . SER A 1 94 ? 3.425 -23.866 -7.878 1.00 41.50 94 SER A C 1
ATOM 746 O O . SER A 1 94 ? 3.247 -25.057 -8.110 1.00 41.50 94 SER A O 1
ATOM 748 N N . ARG A 1 95 ? 4.014 -23.476 -6.754 1.00 38.91 95 ARG A N 1
ATOM 749 C CA . ARG A 1 95 ? 3.893 -24.227 -5.525 1.00 38.91 95 ARG A CA 1
ATOM 750 C C . ARG A 1 95 ? 2.618 -23.703 -4.882 1.00 38.91 95 ARG A C 1
ATOM 752 O O . ARG A 1 95 ? 2.512 -22.487 -4.720 1.00 38.91 95 ARG A O 1
ATOM 759 N N . PRO A 1 96 ? 1.677 -24.574 -4.496 1.00 37.47 96 PRO A N 1
ATOM 760 C CA . PRO A 1 96 ? 0.643 -24.217 -3.544 1.00 37.47 96 PRO A CA 1
ATOM 761 C C . PRO A 1 96 ? 1.324 -24.059 -2.181 1.00 37.47 96 PRO A C 1
ATOM 763 O O . PRO A 1 96 ? 1.102 -24.819 -1.247 1.00 37.47 96 PRO A O 1
ATOM 766 N N . VAL A 1 97 ? 2.216 -23.078 -2.065 1.00 40.97 97 VAL A N 1
ATOM 767 C CA . VAL A 1 97 ? 2.367 -22.405 -0.793 1.00 40.97 97 VAL A CA 1
ATOM 768 C C . VAL A 1 97 ? 0.997 -21.773 -0.645 1.00 40.97 97 VAL A C 1
ATOM 770 O O . VAL A 1 97 ? 0.590 -20.999 -1.513 1.00 40.97 97 VAL A O 1
ATOM 773 N N . LYS A 1 98 ? 0.239 -22.166 0.379 1.00 39.81 98 LYS A N 1
ATOM 774 C CA . LYS A 1 98 ? -0.733 -21.242 0.947 1.00 39.81 98 LYS A CA 1
ATOM 775 C C . LYS A 1 98 ? 0.086 -19.984 1.205 1.00 39.81 98 LYS A C 1
ATOM 777 O O . LYS A 1 98 ? 0.783 -19.907 2.210 1.00 39.81 98 LYS A O 1
ATOM 782 N N . ALA A 1 99 ? 0.120 -19.069 0.242 1.00 38.09 99 ALA A N 1
ATOM 783 C CA . ALA A 1 99 ? 0.511 -17.707 0.482 1.00 38.09 99 ALA A CA 1
ATOM 784 C C . ALA A 1 99 ? -0.628 -17.208 1.359 1.00 38.09 99 ALA A C 1
ATOM 786 O O . ALA A 1 99 ? -1.587 -16.608 0.887 1.00 38.09 99 ALA A O 1
ATOM 787 N N . VAL A 1 100 ? -0.563 -17.585 2.639 1.00 43.78 100 VAL A N 1
ATOM 788 C CA . VAL A 1 100 ? -0.978 -16.711 3.710 1.00 43.78 100 VAL A CA 1
ATOM 789 C C . VAL A 1 100 ? -0.285 -15.429 3.302 1.00 43.78 100 VAL A C 1
ATOM 791 O O . VAL A 1 100 ? 0.947 -15.365 3.269 1.00 43.78 100 VAL A O 1
ATOM 794 N N . TYR A 1 101 ? -1.063 -14.493 2.769 1.00 39.84 101 TYR A N 1
ATOM 795 C CA . TYR A 1 101 ? -0.604 -13.142 2.547 1.00 39.84 101 TYR A CA 1
ATOM 796 C C . TYR A 1 101 ? -0.369 -12.607 3.956 1.00 39.84 101 TYR A C 1
ATOM 798 O O . TYR A 1 101 ? -1.174 -11.859 4.489 1.00 39.84 101 TYR A O 1
ATOM 806 N N . THR A 1 102 ? 0.709 -13.058 4.602 1.00 49.31 102 THR A N 1
ATOM 807 C CA . THR A 1 102 ? 1.228 -12.440 5.802 1.00 49.31 102 THR A CA 1
ATOM 808 C C . THR A 1 102 ? 1.730 -11.110 5.297 1.00 49.31 102 THR A C 1
ATOM 810 O O . THR A 1 102 ? 2.876 -10.986 4.853 1.00 49.31 102 THR A O 1
ATOM 813 N N . VAL A 1 103 ? 0.831 -10.130 5.251 1.00 56.50 103 VAL A N 1
ATOM 814 C CA . VAL A 1 103 ? 1.232 -8.740 5.196 1.00 56.50 103 VAL A CA 1
ATOM 815 C C . VAL A 1 103 ? 2.273 -8.613 6.305 1.00 56.50 103 VAL A C 1
ATOM 817 O O . VAL A 1 103 ? 1.972 -8.982 7.444 1.00 56.50 103 VAL A O 1
ATOM 820 N N . PRO A 1 104 ? 3.529 -8.251 5.983 1.00 68.38 104 PRO A N 1
ATOM 821 C CA . PRO A 1 104 ? 4.566 -8.220 6.995 1.00 68.38 104 PRO A CA 1
ATOM 822 C C . PRO A 1 104 ? 4.061 -7.322 8.116 1.00 68.38 104 PRO A C 1
ATOM 824 O O . PRO A 1 104 ? 3.639 -6.203 7.849 1.00 68.38 104 PRO A O 1
ATOM 827 N N . LEU A 1 105 ? 4.047 -7.812 9.352 1.00 70.75 105 LEU A N 1
ATOM 828 C CA . LEU A 1 105 ? 3.437 -7.097 10.475 1.00 70.75 105 LEU A CA 1
ATOM 829 C C . LEU A 1 105 ? 4.039 -5.692 10.671 1.00 70.75 105 LEU A C 1
ATOM 831 O O . LEU A 1 105 ? 3.357 -4.762 11.089 1.00 70.75 105 LEU A O 1
ATOM 835 N N . ASP A 1 106 ? 5.295 -5.507 10.257 1.00 73.00 106 ASP A N 1
ATOM 836 C CA . ASP A 1 106 ? 5.955 -4.201 10.180 1.00 73.00 106 ASP A CA 1
ATOM 837 C C . ASP A 1 106 ? 5.225 -3.206 9.253 1.00 73.00 106 ASP A C 1
ATOM 839 O O . ASP A 1 106 ? 5.177 -2.010 9.534 1.00 73.00 106 ASP A O 1
ATOM 843 N N . TYR A 1 107 ? 4.623 -3.681 8.162 1.00 74.94 107 TYR A N 1
ATOM 844 C CA . TYR A 1 107 ? 3.807 -2.875 7.254 1.00 74.94 107 TYR A CA 1
ATOM 845 C C . TYR A 1 107 ? 2.473 -2.463 7.889 1.00 74.94 107 TYR A C 1
ATOM 847 O O . TYR A 1 107 ? 2.076 -1.301 7.774 1.00 74.94 107 TYR A O 1
ATOM 855 N N . GLU A 1 108 ? 1.813 -3.375 8.607 1.00 75.31 108 GLU A N 1
ATOM 856 C CA . GLU A 1 108 ? 0.587 -3.054 9.351 1.00 75.31 108 GLU A CA 1
ATOM 857 C C . GLU A 1 108 ? 0.855 -2.055 10.482 1.00 75.31 108 GLU A C 1
ATOM 859 O O . GLU A 1 108 ? 0.069 -1.131 10.673 1.00 75.31 108 GLU A O 1
ATOM 864 N N . LEU A 1 109 ? 2.011 -2.129 11.150 1.00 79.94 109 LEU A N 1
ATOM 865 C CA . LEU A 1 109 ? 2.430 -1.115 12.124 1.00 79.94 109 LEU A CA 1
ATOM 866 C C . LEU A 1 109 ? 2.588 0.277 11.505 1.00 79.94 109 LEU A C 1
ATOM 868 O O . LEU A 1 109 ? 2.128 1.268 12.074 1.00 79.94 109 LEU A O 1
ATOM 872 N N . VAL A 1 110 ? 3.216 0.375 10.330 1.00 80.38 110 VAL A N 1
ATOM 873 C CA . VAL A 1 110 ? 3.345 1.657 9.619 1.00 80.38 110 VAL A CA 1
ATOM 874 C C . VAL A 1 110 ? 1.965 2.212 9.262 1.00 80.38 110 VAL A C 1
ATOM 876 O O . VAL A 1 110 ? 1.699 3.394 9.487 1.00 80.38 110 VAL A O 1
ATOM 879 N N . ARG A 1 111 ? 1.055 1.366 8.766 1.00 77.25 111 ARG A N 1
ATOM 880 C CA . ARG A 1 111 ? -0.327 1.768 8.466 1.00 77.25 111 ARG A CA 1
ATOM 881 C C . ARG A 1 111 ? -1.116 2.151 9.717 1.00 77.25 111 ARG A C 1
ATOM 883 O O . ARG A 1 111 ? -1.923 3.083 9.657 1.00 77.25 111 ARG A O 1
ATOM 890 N N . ALA A 1 112 ? -0.923 1.456 10.836 1.00 77.62 112 ALA A N 1
ATOM 891 C CA . ALA A 1 112 ? -1.552 1.755 12.121 1.00 77.62 112 ALA A CA 1
ATOM 892 C C . ALA A 1 112 ? -1.137 3.135 12.632 1.00 77.62 112 ALA A C 1
ATOM 894 O O . ALA A 1 112 ? -2.005 3.930 12.981 1.00 77.62 112 ALA A O 1
ATOM 895 N N . ARG A 1 113 ? 0.157 3.470 12.553 1.00 86.88 113 ARG A N 1
ATOM 896 C CA . ARG A 1 113 ? 0.663 4.812 12.889 1.00 86.88 113 ARG A CA 1
ATOM 897 C C . ARG A 1 113 ? 0.056 5.895 12.006 1.00 86.88 113 ARG A C 1
ATOM 899 O O . ARG A 1 113 ? -0.463 6.873 12.521 1.00 86.88 113 ARG A O 1
ATOM 906 N N . GLN A 1 114 ? 0.022 5.679 10.690 1.00 82.44 114 GLN A N 1
ATOM 907 C CA . GLN A 1 114 ? -0.615 6.625 9.766 1.00 82.44 114 GLN A CA 1
ATOM 908 C C . GLN A 1 114 ? -2.105 6.840 10.071 1.00 82.44 114 GLN A C 1
ATOM 910 O O . GLN A 1 114 ? -2.600 7.958 9.952 1.00 82.44 114 GLN A O 1
ATOM 915 N N . LEU A 1 115 ? -2.826 5.784 10.471 1.00 78.75 115 LEU A N 1
ATOM 916 C CA . LEU A 1 115 ? -4.224 5.904 10.892 1.00 78.75 115 LEU A CA 1
ATOM 917 C C . LEU A 1 115 ? -4.344 6.681 12.198 1.00 78.75 115 LEU A C 1
ATOM 919 O O . LEU A 1 115 ? -5.163 7.585 12.267 1.00 78.75 115 LEU A O 1
ATOM 923 N N . HIS A 1 116 ? -3.523 6.367 13.197 1.00 85.56 116 HIS A N 1
ATOM 924 C CA . HIS A 1 116 ? -3.487 7.092 14.462 1.00 85.56 116 HIS A CA 1
ATOM 925 C C . HIS A 1 116 ? -3.220 8.591 14.256 1.00 85.56 116 HIS A C 1
ATOM 927 O O . HIS A 1 116 ? -3.943 9.426 14.794 1.00 85.56 116 HIS A O 1
ATOM 933 N N . ASP A 1 117 ? -2.253 8.946 13.410 1.00 83.12 117 ASP A N 1
ATOM 934 C CA . ASP A 1 117 ? -1.951 10.341 13.077 1.00 83.12 117 ASP A CA 1
ATOM 935 C C . ASP A 1 117 ? -3.116 11.011 12.332 1.00 83.12 117 ASP A C 1
ATOM 937 O O . ASP A 1 117 ? -3.478 12.152 12.622 1.00 83.12 117 ASP A O 1
ATOM 941 N N . GLY A 1 118 ? -3.757 10.288 11.407 1.00 78.25 118 GLY A N 1
ATOM 942 C CA . GLY A 1 118 ? -4.960 10.750 10.714 1.00 78.25 118 GLY A CA 1
ATOM 943 C C . GLY A 1 118 ? -6.126 11.017 11.669 1.00 78.25 118 GLY A C 1
ATOM 944 O O . GLY A 1 118 ? -6.736 12.084 11.603 1.00 78.25 118 GLY A O 1
ATOM 945 N N . VAL A 1 119 ? -6.397 10.089 12.591 1.00 81.50 119 VAL A N 1
ATOM 946 C CA . VAL A 1 119 ? -7.440 10.226 13.619 1.00 81.50 119 VAL A CA 1
ATOM 947 C C . VAL A 1 119 ? -7.132 11.396 14.548 1.00 81.50 119 VAL A C 1
ATOM 949 O O . VAL A 1 119 ? -8.025 12.192 14.808 1.00 81.50 119 VAL A O 1
ATOM 952 N N . ASN A 1 120 ? -5.879 11.573 14.974 1.00 85.19 120 ASN A N 1
ATOM 953 C CA . ASN A 1 120 ? -5.470 12.729 15.776 1.00 85.19 120 ASN A CA 1
ATOM 954 C C . ASN A 1 120 ? -5.716 14.059 15.061 1.00 85.19 120 ASN A C 1
ATOM 956 O O . ASN A 1 120 ? -6.215 15.002 15.671 1.00 85.19 120 ASN A O 1
ATOM 960 N N . ASN A 1 121 ? -5.393 14.149 13.770 1.00 81.19 121 ASN A N 1
ATOM 961 C CA . ASN A 1 121 ? -5.620 15.369 12.998 1.00 81.19 121 ASN A CA 1
ATOM 962 C C . ASN A 1 121 ? -7.115 15.702 12.875 1.00 81.19 121 ASN A C 1
ATOM 964 O O . ASN A 1 121 ? -7.495 16.855 13.072 1.00 81.19 121 ASN A O 1
ATOM 968 N N . VAL A 1 122 ? -7.964 14.704 12.602 1.00 79.25 122 VAL A N 1
ATOM 969 C CA . VAL A 1 122 ? -9.426 14.886 12.526 1.00 79.25 122 VAL A CA 1
ATOM 970 C C . VAL A 1 122 ? -10.014 15.220 13.896 1.00 79.25 122 VAL A C 1
ATOM 972 O O . VAL A 1 122 ? -10.786 16.166 14.017 1.00 79.25 122 VAL A O 1
ATOM 975 N N . ALA A 1 123 ? -9.602 14.507 14.943 1.00 84.81 123 ALA A N 1
ATOM 976 C CA . ALA A 1 123 ? -10.034 14.770 16.307 1.00 84.81 123 ALA A CA 1
ATOM 977 C C . ALA A 1 123 ? -9.666 16.193 16.742 1.00 84.81 123 ALA A C 1
ATOM 979 O O . ALA A 1 123 ? -10.512 16.898 17.275 1.00 84.81 123 ALA A O 1
ATOM 980 N N . ASN A 1 124 ? -8.451 16.665 16.446 1.00 85.12 124 ASN A N 1
ATOM 981 C CA . ASN A 1 124 ? -8.043 18.041 16.738 1.00 85.12 124 ASN A CA 1
ATOM 982 C C . ASN A 1 124 ? -8.885 19.086 15.990 1.00 85.12 124 ASN A C 1
ATOM 984 O O . ASN A 1 124 ? -9.139 20.150 16.547 1.00 85.12 124 ASN A O 1
ATOM 988 N N . ALA A 1 125 ? -9.322 18.792 14.761 1.00 82.31 125 ALA A N 1
ATOM 989 C CA . ALA A 1 125 ? -10.177 19.690 13.986 1.00 82.31 125 ALA A CA 1
ATOM 990 C C . ALA A 1 125 ? -11.607 19.793 14.548 1.00 82.31 125 ALA A C 1
ATOM 992 O O . ALA A 1 125 ? -12.222 20.844 14.427 1.00 82.31 125 ALA A O 1
ATOM 993 N N . VAL A 1 126 ? -12.115 18.724 15.170 1.00 83.69 126 VAL A N 1
ATOM 994 C CA . VAL A 1 126 ? -13.493 18.636 15.697 1.00 83.69 126 VAL A CA 1
ATOM 995 C C . VAL A 1 126 ? -13.556 18.867 17.216 1.00 83.69 126 VAL A C 1
ATOM 997 O O . VAL A 1 126 ? -14.628 19.086 17.772 1.00 83.69 126 VAL A O 1
ATOM 1000 N N . ARG A 1 127 ? -12.413 18.873 17.919 1.00 89.94 127 ARG A N 1
ATOM 1001 C CA . ARG A 1 127 ? -12.342 18.956 19.391 1.00 89.94 127 ARG A CA 1
ATOM 1002 C C . ARG A 1 127 ? -13.016 20.202 19.976 1.00 89.94 127 ARG A C 1
ATOM 1004 O O . ARG A 1 127 ? -13.455 20.147 21.120 1.00 89.94 127 ARG A O 1
ATOM 1011 N N . SER A 1 128 ? -13.090 21.312 19.236 1.00 89.50 128 SER A N 1
ATOM 1012 C CA . SER A 1 128 ? -13.828 22.504 19.682 1.00 89.50 128 SER A CA 1
ATOM 1013 C C . SER A 1 128 ? -15.333 22.268 19.782 1.00 89.50 128 SER A C 1
ATOM 1015 O O . SER A 1 128 ? -15.981 22.873 20.633 1.00 89.50 128 SER A O 1
ATOM 1017 N N . ASP A 1 129 ? -15.861 21.401 18.923 1.00 89.50 129 ASP A N 1
ATOM 1018 C CA . ASP A 1 129 ? -17.293 21.192 18.740 1.00 89.50 129 ASP A CA 1
ATOM 1019 C C . ASP A 1 129 ? -17.775 20.028 19.610 1.00 89.50 129 ASP A C 1
ATOM 1021 O O . ASP A 1 129 ? -18.803 20.133 20.277 1.00 89.50 129 ASP A O 1
ATOM 1025 N N . ASP A 1 130 ? -16.993 18.944 19.663 1.00 89.50 130 ASP A N 1
ATOM 1026 C CA . ASP A 1 130 ? -17.250 17.795 20.531 1.00 89.50 130 ASP A CA 1
ATOM 1027 C C . ASP A 1 130 ? -15.934 17.201 21.083 1.00 89.50 130 ASP A C 1
ATOM 1029 O O . ASP A 1 130 ? -15.314 16.324 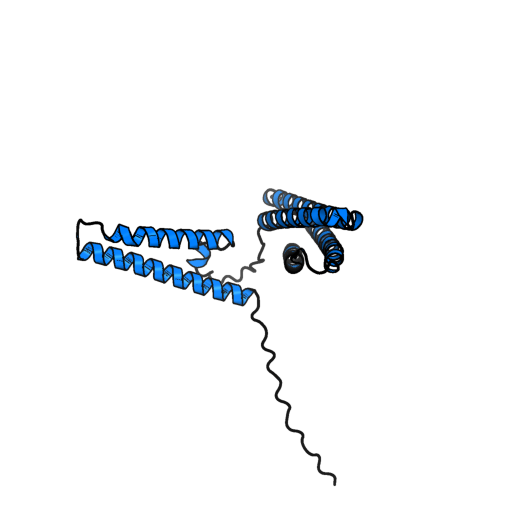20.463 1.00 89.50 130 ASP A O 1
ATOM 1033 N N . PRO A 1 131 ? -15.472 17.662 22.261 1.00 90.94 131 PRO A N 1
ATOM 1034 C CA . PRO A 1 131 ? -14.227 17.185 22.853 1.00 90.94 131 PRO A CA 1
ATOM 1035 C C . PRO A 1 131 ? -14.313 15.726 23.315 1.00 90.94 131 PRO A C 1
ATOM 1037 O O . PRO A 1 131 ? -13.309 15.019 23.268 1.00 90.94 131 PRO A O 1
ATOM 1040 N N . GLN A 1 132 ? -15.495 15.248 23.725 1.00 90.31 132 GLN A N 1
ATOM 1041 C CA . GLN A 1 132 ? -15.656 13.865 24.186 1.00 90.31 132 GLN A CA 1
ATOM 1042 C C . GLN A 1 132 ? -15.516 12.885 23.023 1.00 90.31 132 GLN A C 1
ATOM 1044 O O . GLN A 1 132 ? -14.842 11.861 23.155 1.00 90.31 132 GLN A O 1
ATOM 1049 N N . LEU A 1 133 ? -16.111 13.217 21.877 1.00 86.25 133 LEU A N 1
ATOM 1050 C CA . LEU A 1 133 ? -15.971 12.439 20.653 1.00 86.25 133 LEU A CA 1
ATOM 1051 C C . LEU A 1 133 ? -14.517 12.427 20.153 1.00 86.25 133 LEU A C 1
ATOM 1053 O O . LEU A 1 133 ? -13.981 11.363 19.831 1.00 86.25 133 LEU A O 1
ATOM 1057 N N . ALA A 1 134 ? -13.865 13.596 20.135 1.00 87.94 134 ALA A N 1
ATOM 1058 C CA . ALA A 1 134 ? -12.458 13.732 19.761 1.00 87.94 134 ALA A CA 1
ATOM 1059 C C . ALA A 1 134 ? -11.545 12.857 20.633 1.00 87.94 134 ALA A C 1
ATOM 1061 O O . ALA A 1 134 ? -10.752 12.071 20.111 1.00 87.94 134 ALA A O 1
ATOM 1062 N N . ASP A 1 135 ? -11.689 12.943 21.954 1.00 91.44 135 ASP A N 1
ATOM 1063 C CA . ASP A 1 135 ? -10.857 12.188 22.888 1.00 91.44 135 ASP A CA 1
ATOM 1064 C C . ASP A 1 135 ? -11.141 10.677 22.820 1.00 91.44 135 ASP A C 1
ATOM 1066 O O . ASP A 1 135 ? -10.211 9.872 22.907 1.00 91.44 135 ASP A O 1
ATOM 1070 N N . GLY A 1 136 ? -12.396 10.282 22.578 1.00 89.00 136 GLY A N 1
ATOM 1071 C CA . GLY A 1 136 ? -12.794 8.885 22.393 1.00 89.00 136 GLY A CA 1
ATOM 1072 C C . GLY A 1 136 ? -12.127 8.215 21.188 1.00 89.00 136 GLY A C 1
ATOM 1073 O O . GLY A 1 136 ? -11.573 7.119 21.323 1.00 89.00 136 GLY A O 1
ATOM 1074 N N . ALA A 1 137 ? -12.116 8.874 20.025 1.00 84.69 137 ALA A N 1
ATOM 1075 C CA . ALA A 1 137 ? -11.468 8.326 18.832 1.00 84.69 137 ALA A CA 1
ATOM 1076 C C . ALA A 1 137 ? -9.940 8.299 18.937 1.00 84.69 137 ALA A C 1
ATOM 1078 O O . ALA A 1 137 ? -9.327 7.315 18.520 1.00 84.69 137 ALA A O 1
ATOM 1079 N N . VAL A 1 138 ? -9.322 9.328 19.528 1.00 89.00 138 VAL A N 1
ATOM 1080 C CA . VAL A 1 138 ? -7.871 9.339 19.780 1.00 89.00 138 VAL A CA 1
ATOM 1081 C C . VAL A 1 138 ? -7.477 8.195 20.709 1.00 89.00 138 VAL A C 1
ATOM 1083 O O . VAL A 1 138 ? -6.540 7.455 20.407 1.00 89.00 138 VAL A O 1
ATOM 1086 N N . ALA A 1 139 ? -8.225 7.995 21.797 1.00 91.06 139 ALA A N 1
ATOM 1087 C CA . ALA A 1 139 ? -7.979 6.899 22.726 1.00 91.06 139 ALA A CA 1
ATOM 1088 C C . ALA A 1 139 ? -8.114 5.526 22.046 1.00 91.06 139 ALA A C 1
ATOM 1090 O O . ALA A 1 139 ? -7.245 4.674 22.221 1.00 91.06 139 ALA A O 1
ATOM 1091 N N . ALA A 1 140 ? -9.155 5.317 21.231 1.00 85.12 140 ALA A N 1
ATOM 1092 C CA . ALA A 1 140 ? -9.352 4.061 20.503 1.00 85.12 140 ALA A CA 1
ATOM 1093 C C . ALA A 1 140 ? -8.249 3.805 19.458 1.00 85.12 140 ALA A C 1
ATOM 1095 O O . ALA A 1 140 ? -7.758 2.685 19.329 1.00 85.12 140 ALA A O 1
ATOM 1096 N N . ALA A 1 141 ? -7.809 4.839 18.735 1.00 83.69 141 ALA A N 1
ATOM 1097 C CA . ALA A 1 141 ? -6.723 4.706 17.767 1.00 83.69 141 ALA A CA 1
ATOM 1098 C C . ALA A 1 141 ? -5.377 4.406 18.446 1.00 83.69 141 ALA A C 1
ATOM 1100 O O . ALA A 1 141 ? -4.588 3.616 17.924 1.00 83.69 141 ALA A O 1
ATOM 1101 N N . GLY A 1 142 ? -5.121 5.013 19.611 1.00 90.00 142 GLY A N 1
ATOM 1102 C CA . GLY A 1 142 ? -3.936 4.740 20.423 1.00 90.00 142 GLY A CA 1
ATOM 1103 C C . GLY A 1 142 ? -3.915 3.304 20.949 1.00 90.00 142 GLY A C 1
ATOM 1104 O O . GLY A 1 142 ? -2.904 2.618 20.810 1.00 90.00 142 GLY A O 1
ATOM 1105 N N . ALA A 1 143 ? -5.049 2.819 21.463 1.00 90.06 143 ALA A N 1
ATOM 1106 C CA . ALA A 1 143 ? -5.186 1.451 21.960 1.00 90.06 143 ALA A CA 1
ATOM 1107 C C . ALA A 1 143 ? -4.965 0.400 20.855 1.00 90.06 143 ALA A C 1
ATOM 1109 O O . ALA A 1 143 ? -4.252 -0.581 21.071 1.00 90.06 143 ALA A O 1
ATOM 1110 N N . LEU A 1 144 ? -5.489 0.639 19.644 1.00 85.75 144 LEU A N 1
ATOM 1111 C CA . LEU A 1 144 ? -5.229 -0.218 18.483 1.00 85.75 144 LEU A CA 1
ATOM 1112 C C . LEU A 1 144 ? -3.736 -0.265 18.123 1.00 85.75 144 LEU A C 1
ATOM 1114 O O . LEU A 1 144 ? -3.198 -1.341 17.857 1.00 85.75 144 LEU A O 1
ATOM 1118 N N . LEU A 1 145 ? -3.057 0.887 18.107 1.00 89.00 145 LEU A N 1
ATOM 1119 C CA . LEU A 1 145 ? -1.623 0.941 17.821 1.00 89.00 145 LEU A CA 1
ATOM 1120 C C . LEU A 1 145 ? -0.822 0.145 18.862 1.00 89.00 145 LEU A C 1
ATOM 1122 O O . LEU A 1 145 ? 0.042 -0.645 18.488 1.00 89.00 145 LEU A O 1
ATOM 1126 N N . GLU A 1 146 ? -1.146 0.298 20.145 1.00 91.19 146 GLU A N 1
ATOM 1127 C CA . GLU A 1 146 ? -0.496 -0.439 21.231 1.00 91.19 146 GLU A CA 1
ATOM 1128 C C . GLU A 1 146 ? -0.743 -1.954 21.135 1.00 91.19 146 GLU A C 1
ATOM 1130 O O . GLU A 1 146 ? 0.181 -2.748 21.331 1.00 91.19 146 GLU A O 1
ATOM 1135 N N . ALA A 1 147 ? -1.965 -2.380 20.799 1.00 86.62 147 ALA A N 1
ATOM 1136 C CA . ALA A 1 147 ? -2.286 -3.792 20.584 1.00 86.62 147 ALA A CA 1
ATOM 1137 C C . ALA A 1 147 ? -1.472 -4.390 19.420 1.00 86.62 147 ALA A C 1
ATOM 1139 O O . ALA A 1 147 ? -0.888 -5.467 19.552 1.00 86.62 147 ALA A O 1
ATOM 1140 N N . LEU A 1 148 ? -1.346 -3.661 18.306 1.00 84.12 148 LEU A N 1
ATOM 1141 C CA . LEU A 1 148 ? -0.542 -4.094 17.159 1.00 84.12 148 LEU A CA 1
ATOM 1142 C C . LEU A 1 148 ? 0.964 -4.112 17.466 1.00 84.12 148 LEU A C 1
ATOM 1144 O O . LEU A 1 148 ? 1.673 -5.005 16.999 1.00 84.12 148 LEU A O 1
ATOM 1148 N N . GLU A 1 149 ? 1.472 -3.177 18.272 1.00 88.12 149 GLU A N 1
ATOM 1149 C CA . GLU A 1 149 ? 2.870 -3.186 18.727 1.00 88.12 149 GLU A CA 1
ATOM 1150 C C . GLU A 1 149 ? 3.161 -4.374 19.653 1.00 88.12 149 GLU A C 1
ATOM 1152 O O . GLU A 1 149 ? 4.199 -5.028 19.495 1.00 88.12 149 GLU A O 1
ATOM 1157 N N . ARG A 1 150 ? 2.228 -4.720 20.550 1.00 88.06 150 ARG A N 1
ATOM 1158 C CA . ARG A 1 150 ? 2.304 -5.934 21.379 1.00 88.06 150 ARG A CA 1
ATOM 1159 C C . ARG A 1 150 ? 2.302 -7.201 20.523 1.00 88.06 150 ARG A C 1
ATOM 1161 O O . ARG A 1 150 ? 3.172 -8.056 20.707 1.00 88.06 150 ARG A O 1
ATOM 1168 N N . LEU A 1 151 ? 1.409 -7.286 19.536 1.00 83.62 151 LEU A N 1
ATOM 1169 C CA . LEU A 1 151 ? 1.368 -8.396 18.580 1.00 83.62 151 LEU A CA 1
ATOM 1170 C C . LEU A 1 151 ? 2.698 -8.525 17.814 1.00 83.62 151 LEU A C 1
ATOM 1172 O O . LEU A 1 151 ? 3.241 -9.624 17.674 1.00 83.62 151 LEU A O 1
ATOM 1176 N N . ALA A 1 152 ? 3.280 -7.403 17.383 1.00 83.62 152 ALA A N 1
ATOM 1177 C CA . ALA A 1 152 ? 4.568 -7.383 16.692 1.00 83.62 152 ALA A CA 1
ATOM 1178 C C . ALA A 1 152 ? 5.739 -7.801 17.573 1.00 83.62 152 ALA A C 1
ATOM 1180 O O . ALA A 1 152 ? 6.616 -8.546 17.125 1.00 83.62 152 ALA A O 1
ATOM 1181 N N . ALA A 1 153 ? 5.753 -7.367 18.831 1.00 82.62 153 ALA A N 1
ATOM 1182 C CA . ALA A 1 153 ? 6.736 -7.818 19.802 1.00 82.62 153 ALA A CA 1
ATOM 1183 C C . ALA A 1 153 ? 6.624 -9.336 20.045 1.00 82.62 153 ALA A C 1
ATOM 1185 O O . ALA A 1 153 ? 7.648 -10.024 20.021 1.00 82.62 153 ALA A O 1
ATOM 1186 N N . SER A 1 154 ? 5.399 -9.864 20.183 1.00 81.12 154 SER A N 1
ATOM 1187 C CA . SER A 1 154 ? 5.125 -11.301 20.355 1.00 81.12 154 SER A CA 1
ATOM 1188 C C . SER A 1 154 ? 5.631 -12.116 19.156 1.00 81.12 154 SER A C 1
ATOM 1190 O O . SER A 1 154 ? 6.386 -13.078 19.325 1.00 81.12 154 SER A O 1
ATOM 1192 N N . GLN A 1 155 ? 5.343 -11.676 17.923 1.00 80.69 155 GLN A N 1
ATOM 1193 C CA . GLN A 1 155 ? 5.855 -12.329 16.711 1.00 80.69 155 GLN A CA 1
ATOM 1194 C C . GLN A 1 155 ? 7.386 -12.279 16.599 1.00 80.69 155 GLN A C 1
ATOM 1196 O O . GLN A 1 155 ? 8.021 -13.286 16.271 1.00 80.69 155 GLN A O 1
ATOM 1201 N N . ARG A 1 156 ? 8.012 -11.130 16.891 1.00 78.19 156 ARG A N 1
ATOM 1202 C CA . ARG A 1 156 ? 9.479 -11.001 16.854 1.00 78.19 156 ARG A CA 1
ATOM 1203 C C . ARG A 1 156 ? 10.148 -11.899 17.888 1.00 78.19 156 ARG A C 1
ATOM 1205 O O . ARG A 1 156 ? 11.138 -12.539 17.551 1.00 78.19 156 ARG A O 1
ATOM 1212 N N . GLY A 1 157 ? 9.604 -11.988 19.103 1.00 73.50 157 GLY A N 1
ATOM 1213 C CA . GLY A 1 157 ? 10.126 -12.860 20.159 1.00 73.50 157 GLY A CA 1
ATOM 1214 C C . GLY A 1 157 ? 10.151 -14.336 19.753 1.00 73.50 157 GLY A C 1
ATOM 1215 O O . GLY A 1 157 ? 11.104 -15.046 20.067 1.00 73.50 157 GLY A O 1
ATOM 1216 N N . ARG A 1 158 ? 9.158 -14.784 18.978 1.00 69.44 158 ARG A N 1
ATOM 1217 C CA . ARG A 1 158 ? 9.074 -16.165 18.475 1.00 69.44 158 ARG A CA 1
ATOM 1218 C C . ARG A 1 158 ? 10.041 -16.471 17.351 1.00 69.44 158 ARG A C 1
ATOM 1220 O O . ARG A 1 158 ? 10.589 -17.563 17.320 1.00 69.44 158 ARG A O 1
ATOM 1227 N N . LYS A 1 159 ? 10.312 -15.509 16.462 1.00 65.94 159 LYS A N 1
ATOM 1228 C CA . LYS A 1 159 ? 11.299 -15.691 15.383 1.00 65.94 159 LYS A CA 1
ATOM 1229 C C . LYS A 1 159 ? 12.682 -16.104 15.914 1.00 65.94 159 LYS A C 1
ATOM 1231 O O . LYS A 1 159 ? 13.450 -16.721 15.183 1.00 65.94 159 LYS A O 1
ATOM 1236 N N . TYR A 1 160 ? 12.984 -15.777 17.172 1.00 57.91 160 TYR A N 1
ATOM 1237 C CA . TYR A 1 160 ? 14.235 -16.126 17.846 1.00 57.91 160 TYR A CA 1
ATOM 1238 C C . TYR A 1 160 ? 14.096 -17.241 18.900 1.00 57.91 160 TYR A C 1
ATOM 1240 O O . TYR A 1 160 ? 15.092 -17.585 19.534 1.00 57.91 160 TYR A O 1
ATOM 1248 N N . ARG A 1 161 ? 12.902 -17.822 19.095 1.00 54.84 161 ARG A N 1
ATOM 1249 C CA . ARG A 1 161 ? 12.662 -18.935 20.024 1.00 54.84 161 ARG A CA 1
ATOM 1250 C C . ARG A 1 161 ? 12.679 -20.243 19.232 1.00 54.84 161 ARG A C 1
ATOM 1252 O O . ARG A 1 161 ? 11.798 -20.491 18.420 1.00 54.84 161 ARG A O 1
ATOM 1259 N N . THR A 1 162 ? 13.709 -21.059 19.433 1.00 53.91 162 THR A N 1
ATOM 1260 C CA . THR A 1 162 ? 13.846 -22.388 18.804 1.00 53.91 162 THR A CA 1
ATOM 1261 C C . THR A 1 162 ? 13.040 -23.483 19.500 1.00 53.91 162 THR A C 1
ATOM 1263 O O . THR A 1 162 ? 12.918 -24.577 18.954 1.00 53.91 162 THR A O 1
ATOM 1266 N N . ASP A 1 163 ? 12.479 -23.195 20.674 1.00 50.44 163 ASP A N 1
ATOM 1267 C CA . ASP A 1 163 ? 11.741 -24.165 21.475 1.00 50.44 163 ASP A CA 1
ATOM 1268 C C . ASP A 1 163 ? 10.245 -24.029 21.176 1.00 50.44 163 ASP A C 1
ATOM 1270 O O . ASP A 1 163 ? 9.691 -22.933 21.277 1.00 50.44 163 ASP A O 1
ATOM 1274 N N . GLY A 1 164 ? 9.627 -25.137 20.752 1.00 50.50 164 GLY A N 1
ATOM 1275 C CA . GLY A 1 164 ? 8.273 -25.252 20.192 1.00 50.50 164 GLY A CA 1
ATOM 1276 C C . GLY A 1 164 ? 7.111 -24.979 21.149 1.00 50.50 164 GLY A C 1
ATOM 1277 O O . GLY A 1 164 ? 6.116 -25.698 21.119 1.00 50.50 164 GLY A O 1
ATOM 1278 N N . ASP A 1 165 ? 7.214 -23.940 21.973 1.00 50.09 165 ASP A N 1
ATOM 1279 C CA . ASP A 1 165 ? 6.064 -23.343 22.643 1.00 50.09 165 ASP A CA 1
ATOM 1280 C C . ASP A 1 165 ? 5.292 -22.488 21.628 1.00 50.09 165 ASP A C 1
ATOM 1282 O O . ASP A 1 165 ? 5.426 -21.261 21.554 1.00 50.09 165 ASP A O 1
ATOM 1286 N N . ASP A 1 166 ? 4.445 -23.165 20.850 1.00 52.78 166 ASP A N 1
ATOM 1287 C CA . ASP A 1 166 ? 3.340 -22.582 20.085 1.00 52.78 166 ASP A CA 1
ATOM 1288 C C . ASP A 1 166 ? 2.264 -22.045 21.049 1.00 52.78 166 ASP A C 1
ATOM 1290 O O . ASP A 1 166 ? 1.098 -22.440 21.011 1.00 52.78 166 ASP A O 1
ATOM 1294 N N . ALA A 1 167 ? 2.628 -21.138 21.962 1.00 56.84 167 ALA A N 1
ATOM 1295 C CA . ALA A 1 167 ? 1.630 -20.352 22.676 1.00 56.84 167 ALA A CA 1
ATOM 1296 C C . ALA A 1 167 ? 0.758 -19.691 21.600 1.00 56.84 167 ALA A C 1
ATOM 1298 O O . ALA A 1 167 ? 1.286 -19.077 20.690 1.00 56.84 167 ALA A O 1
ATOM 1299 N N . SER A 1 168 ? -0.553 -19.864 21.580 1.00 61.41 168 SER A N 1
ATOM 1300 C CA . SER A 1 168 ? -1.376 -19.305 20.500 1.00 61.41 168 SER A CA 1
ATOM 1301 C C . SER A 1 168 ? -1.225 -17.771 20.425 1.00 61.41 168 SER A C 1
ATOM 1303 O O . SER A 1 168 ? -1.205 -17.135 21.470 1.00 61.41 168 SER A O 1
ATOM 1305 N N . LEU A 1 169 ? -1.097 -17.174 19.227 1.00 65.81 169 LEU A N 1
ATOM 1306 C CA . LEU A 1 169 ? -1.210 -15.708 19.021 1.00 65.81 169 LEU A CA 1
ATOM 1307 C C . LEU A 1 169 ? -2.658 -15.212 19.194 1.00 65.81 169 LEU A C 1
ATOM 1309 O O . LEU A 1 169 ? -2.930 -14.020 19.069 1.00 65.81 169 LEU A O 1
ATOM 1313 N N . ALA A 1 170 ? -3.596 -16.127 19.454 1.00 73.31 170 ALA A N 1
ATOM 1314 C CA . ALA A 1 170 ? -5.010 -15.824 19.586 1.00 73.31 170 ALA A CA 1
ATOM 1315 C C . ALA A 1 170 ? -5.333 -14.667 20.545 1.00 73.31 170 ALA A C 1
ATOM 1317 O O . ALA A 1 170 ? -6.163 -13.857 20.143 1.00 73.31 170 ALA A O 1
ATOM 1318 N N . PRO A 1 171 ? -4.730 -14.523 21.748 1.00 82.19 171 PRO A N 1
ATOM 1319 C CA . PRO A 1 171 ? -5.128 -13.443 22.639 1.00 82.19 171 PRO A CA 1
ATOM 1320 C C . PRO A 1 171 ? -4.664 -12.080 22.116 1.00 82.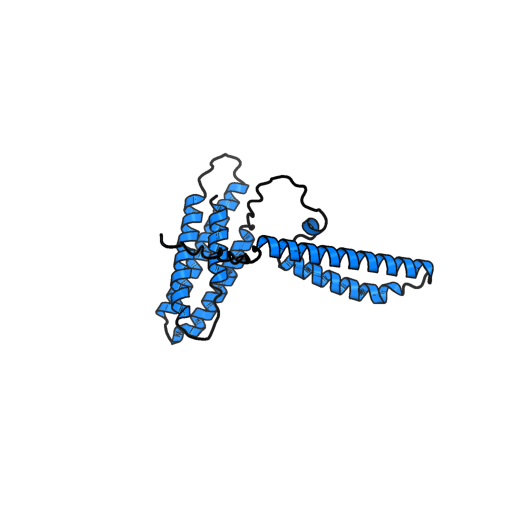19 171 PRO A C 1
ATOM 1322 O O . PRO A 1 171 ? -5.465 -11.157 22.077 1.00 82.19 171 PRO A O 1
ATOM 1325 N N . GLU A 1 172 ? -3.428 -11.939 21.622 1.00 81.38 172 GLU A N 1
ATOM 1326 C CA . GLU A 1 172 ? -2.964 -10.647 21.096 1.00 81.38 172 GLU A CA 1
ATOM 1327 C C . GLU A 1 172 ? -3.665 -10.256 19.788 1.00 81.38 172 GLU A C 1
ATOM 1329 O O . GLU A 1 172 ? -3.898 -9.074 19.533 1.00 81.38 172 GLU A O 1
ATOM 1334 N N . VAL A 1 173 ? -4.015 -11.237 18.948 1.00 81.62 173 VAL A N 1
ATOM 1335 C CA . VAL A 1 173 ? -4.801 -10.982 17.734 1.00 81.62 173 VAL A CA 1
ATOM 1336 C C . VAL A 1 173 ? -6.237 -10.596 18.090 1.00 81.62 173 VAL A C 1
ATOM 1338 O O . VAL A 1 173 ? -6.777 -9.664 17.496 1.00 81.62 173 VAL A O 1
ATOM 1341 N N . GLN A 1 174 ? -6.847 -11.266 19.070 1.00 85.44 174 GLN A N 1
ATOM 1342 C CA . GLN A 1 174 ? -8.186 -10.932 19.546 1.00 85.44 174 GLN A CA 1
ATOM 1343 C C . GLN A 1 174 ? -8.226 -9.524 20.153 1.00 85.44 174 GLN A C 1
ATOM 1345 O O . GLN A 1 174 ? -9.085 -8.739 19.756 1.00 85.44 174 GLN A O 1
ATOM 1350 N N . ASP A 1 175 ? -7.258 -9.169 21.003 1.00 86.25 175 ASP A N 1
ATOM 1351 C CA . ASP A 1 175 ? -7.103 -7.815 21.553 1.00 86.25 175 ASP A CA 1
ATOM 1352 C C . ASP A 1 175 ? -7.049 -6.764 20.428 1.00 86.25 175 ASP A C 1
ATOM 1354 O O . ASP A 1 175 ? -7.747 -5.749 20.467 1.00 86.25 175 ASP A O 1
ATOM 1358 N N . ALA A 1 176 ? -6.249 -7.011 19.383 1.00 83.12 176 ALA A N 1
ATOM 1359 C CA . ALA A 1 176 ? -6.136 -6.094 18.250 1.00 83.12 176 ALA A CA 1
ATOM 1360 C C . ALA A 1 176 ? -7.450 -5.964 17.457 1.00 83.12 176 ALA A C 1
ATOM 1362 O O . ALA A 1 176 ? -7.787 -4.867 17.009 1.00 83.12 176 ALA A O 1
ATOM 1363 N N . LEU A 1 177 ? -8.204 -7.056 17.286 1.00 83.81 177 LEU A N 1
ATOM 1364 C CA . LEU A 1 177 ? -9.513 -7.030 16.625 1.00 83.81 177 LEU A CA 1
ATOM 1365 C C . LEU A 1 177 ? -10.561 -6.280 17.452 1.00 83.81 177 LEU A C 1
ATOM 1367 O O . LEU A 1 177 ? -11.331 -5.505 16.887 1.00 83.81 177 LEU A O 1
ATOM 1371 N N . GLU A 1 178 ? -10.577 -6.471 18.770 1.00 88.25 178 GLU A N 1
ATOM 1372 C CA . GLU A 1 178 ? -11.498 -5.778 19.673 1.00 88.25 178 GLU A CA 1
ATOM 1373 C C . GLU A 1 178 ? -11.264 -4.261 19.663 1.00 88.25 178 GLU A C 1
ATOM 1375 O O . GLU A 1 178 ? -12.224 -3.486 19.565 1.00 88.25 178 GLU A O 1
ATOM 1380 N N . GLU A 1 179 ? -10.000 -3.823 19.673 1.00 87.88 179 GLU A N 1
ATOM 1381 C CA . GLU A 1 179 ? -9.656 -2.400 19.566 1.00 87.88 179 GLU A CA 1
ATOM 1382 C C . GLU A 1 179 ? -9.955 -1.824 18.177 1.00 87.88 179 GLU A C 1
ATOM 1384 O O . GLU A 1 179 ? -10.368 -0.669 18.050 1.00 87.88 179 GLU A O 1
ATOM 1389 N N . LEU A 1 180 ? -9.831 -2.628 17.121 1.00 83.44 180 LEU A N 1
ATOM 1390 C CA . LEU A 1 180 ? -10.195 -2.212 15.771 1.00 83.44 180 LEU A CA 1
ATOM 1391 C C . LEU A 1 180 ? -11.711 -2.022 15.628 1.00 83.44 180 LEU A C 1
ATOM 1393 O O . LEU A 1 180 ? -12.155 -1.007 15.084 1.00 83.44 180 LEU A O 1
ATOM 1397 N N . ASP A 1 181 ? -12.511 -2.941 16.170 1.00 85.75 181 ASP A N 1
ATOM 1398 C CA . ASP A 1 181 ? -13.970 -2.818 16.223 1.00 85.75 181 ASP A CA 1
ATOM 1399 C C . ASP A 1 181 ? -14.403 -1.622 17.084 1.00 85.75 181 ASP A C 1
ATOM 1401 O O . ASP A 1 181 ? -15.362 -0.917 16.752 1.00 85.75 181 ASP A O 1
ATOM 1405 N N . ARG A 1 182 ? -13.692 -1.356 18.186 1.00 87.81 182 ARG A N 1
ATOM 1406 C CA . ARG A 1 182 ? -13.913 -0.165 19.013 1.00 87.81 182 ARG A CA 1
ATOM 1407 C C . ARG A 1 182 ? -13.633 1.113 18.231 1.00 87.81 182 ARG A C 1
ATOM 1409 O O . ARG A 1 182 ? -14.491 1.993 18.213 1.00 87.81 182 ARG A O 1
ATOM 1416 N N . LEU A 1 183 ? -12.489 1.197 17.554 1.00 84.00 183 LEU A N 1
ATOM 1417 C CA . LEU A 1 183 ? -12.142 2.340 16.714 1.00 84.00 183 LEU A CA 1
ATOM 1418 C C . LEU A 1 183 ? -13.172 2.544 15.601 1.00 84.00 183 LEU A C 1
ATOM 1420 O O . LEU A 1 183 ? -13.603 3.669 15.373 1.00 84.00 183 LEU A O 1
ATOM 1424 N N . HIS A 1 184 ? -13.621 1.470 14.949 1.00 83.81 184 HIS A N 1
ATOM 1425 C CA . HIS A 1 184 ? -14.666 1.551 13.932 1.00 83.81 184 HIS A CA 1
ATOM 1426 C C . HIS A 1 184 ? -15.958 2.174 14.484 1.00 83.81 184 HIS A C 1
ATOM 1428 O O . HIS A 1 184 ? -16.505 3.088 13.869 1.00 83.81 184 HIS A O 1
ATOM 1434 N N . ARG A 1 185 ? -16.418 1.743 15.669 1.00 86.62 185 ARG A N 1
ATOM 1435 C CA . ARG A 1 185 ? -17.604 2.321 16.326 1.00 86.62 185 ARG A CA 1
ATOM 1436 C C . ARG A 1 185 ? -17.432 3.795 16.680 1.00 86.62 185 ARG A C 1
ATOM 1438 O O . ARG A 1 185 ? -18.392 4.547 16.547 1.00 86.62 185 ARG A O 1
ATOM 1445 N N . GLU A 1 186 ? -16.250 4.210 17.130 1.00 84.62 186 GLU A N 1
ATOM 1446 C CA . GLU A 1 186 ? -15.974 5.625 17.408 1.00 84.62 186 GLU A CA 1
ATOM 1447 C C . GLU A 1 186 ? -15.950 6.451 16.118 1.00 84.62 186 GLU A C 1
ATOM 1449 O O . GLU A 1 186 ? -16.564 7.510 16.059 1.00 84.62 186 GLU A O 1
ATOM 1454 N N . LEU A 1 187 ? -15.335 5.943 15.047 1.00 80.31 187 LEU A N 1
ATOM 1455 C CA . LEU A 1 187 ? -15.289 6.629 13.754 1.00 80.31 187 LEU A CA 1
ATOM 1456 C C . LEU A 1 187 ? -16.661 6.751 13.082 1.00 80.31 187 LEU A C 1
ATOM 1458 O O . LEU A 1 187 ? -16.930 7.765 12.445 1.00 80.31 187 LEU A O 1
ATOM 1462 N N . LEU A 1 188 ? -17.563 5.786 13.269 1.00 82.25 188 LEU A N 1
ATOM 1463 C CA . LEU A 1 188 ? -18.947 5.908 12.795 1.00 82.25 188 LEU A CA 1
ATOM 1464 C C . LEU A 1 188 ? -19.691 7.087 13.438 1.00 82.25 188 LEU A C 1
ATOM 1466 O O . LEU A 1 188 ? -20.584 7.658 12.818 1.00 82.25 188 LEU A O 1
ATOM 1470 N N . LYS A 1 189 ? -19.314 7.500 14.655 1.00 82.38 189 LYS A N 1
ATOM 1471 C CA . LYS A 1 189 ? -19.883 8.702 15.283 1.00 82.38 189 LYS A CA 1
ATOM 1472 C C . LYS A 1 189 ? -19.398 9.991 14.601 1.00 82.38 189 LYS A C 1
ATOM 1474 O O . LYS A 1 189 ? -20.127 10.976 14.617 1.00 82.38 189 LYS A O 1
ATOM 1479 N N . PHE A 1 190 ? -18.220 9.978 13.960 1.00 70.81 190 PHE A N 1
ATOM 1480 C CA . PHE A 1 190 ? -17.717 11.098 13.149 1.00 70.81 190 PHE A CA 1
ATOM 1481 C C . PHE A 1 190 ? -18.422 11.219 11.793 1.00 70.81 190 PHE A C 1
ATOM 1483 O O . PHE A 1 190 ? -18.549 12.328 11.285 1.00 70.81 190 PHE A O 1
ATOM 1490 N N . GLU A 1 191 ? -18.910 10.119 11.208 1.00 60.34 191 GLU A N 1
ATOM 1491 C CA . GLU A 1 191 ? -19.624 10.133 9.915 1.00 60.34 191 GLU A CA 1
ATOM 1492 C C . GLU A 1 191 ? -20.978 10.862 9.946 1.00 60.34 191 GLU A C 1
ATOM 1494 O O . GLU A 1 191 ? -21.559 11.127 8.895 1.00 60.34 191 GLU A O 1
ATOM 1499 N N . LEU A 1 192 ? -21.458 11.254 11.128 1.00 48.91 192 LEU A N 1
ATOM 1500 C CA . LEU A 1 192 ? -22.606 12.152 11.282 1.00 48.91 192 LEU A CA 1
ATOM 1501 C C . LEU A 1 192 ? -22.249 13.642 11.132 1.00 48.91 192 LEU A C 1
ATOM 1503 O O . LEU A 1 192 ? -23.150 14.477 11.116 1.00 48.91 192 LEU A O 1
ATOM 1507 N N . LEU A 1 193 ? -20.967 13.994 10.986 1.00 48.03 193 LEU A N 1
ATOM 1508 C CA . LEU A 1 193 ? -20.532 15.359 10.687 1.00 48.03 193 LEU A CA 1
ATOM 1509 C C . LEU A 1 193 ? -20.367 15.514 9.168 1.00 48.03 193 LEU A C 1
ATOM 1511 O O . LEU A 1 193 ? -19.299 15.299 8.591 1.00 48.03 193 LEU A O 1
ATOM 1515 N N . GLU A 1 194 ? -21.483 15.852 8.522 1.00 44.69 194 GLU A N 1
ATOM 1516 C CA . GLU A 1 194 ? -21.668 16.077 7.084 1.00 44.69 194 GLU A CA 1
ATOM 1517 C C . GLU A 1 194 ? -20.646 17.062 6.461 1.00 44.69 194 GLU A C 1
ATOM 1519 O O . GLU A 1 194 ? -20.940 18.235 6.241 1.00 44.69 194 GLU A O 1
ATOM 1524 N N . GLY A 1 195 ? -19.457 16.582 6.074 1.00 47.91 195 GLY A N 1
ATOM 1525 C CA . GLY A 1 195 ? -18.747 17.158 4.919 1.00 47.91 195 GLY A CA 1
ATOM 1526 C C . GLY A 1 195 ? -17.281 17.580 5.057 1.00 47.91 195 GLY A C 1
ATOM 1527 O O . GLY A 1 195 ? -16.811 18.316 4.194 1.00 47.91 195 GLY A O 1
ATOM 1528 N N . GLY A 1 196 ? -16.528 17.140 6.068 1.00 45.25 196 GLY A N 1
ATOM 1529 C CA . GLY A 1 196 ? -15.167 17.669 6.283 1.00 45.25 196 GLY A CA 1
ATOM 1530 C C . GLY A 1 196 ? -13.990 16.759 5.924 1.00 45.25 196 GLY A C 1
ATOM 1531 O O . GLY A 1 196 ? -13.094 17.153 5.180 1.00 45.25 196 GLY A O 1
ATOM 1532 N N . ALA A 1 197 ? -13.939 15.552 6.487 1.00 50.19 197 ALA A N 1
ATOM 1533 C CA . ALA A 1 197 ? -12.734 14.729 6.455 1.00 50.19 197 ALA A CA 1
ATOM 1534 C C . ALA A 1 197 ? -13.099 13.252 6.299 1.00 50.19 197 ALA A C 1
ATOM 1536 O O . ALA A 1 197 ? -13.615 12.626 7.219 1.00 50.19 197 ALA A O 1
ATOM 1537 N N . HIS A 1 198 ? -12.839 12.684 5.121 1.00 54.47 198 HIS A N 1
ATOM 1538 C CA . HIS A 1 198 ? -12.982 11.249 4.896 1.00 54.47 198 HIS A CA 1
ATOM 1539 C C . HIS A 1 198 ? -11.912 10.498 5.693 1.00 54.47 198 HIS A C 1
ATOM 1541 O O . HIS A 1 198 ? -10.798 10.299 5.209 1.00 54.47 198 HIS A O 1
ATOM 1547 N N . VAL A 1 199 ? -12.244 10.060 6.907 1.00 55.88 199 VAL A N 1
ATOM 1548 C CA . VAL A 1 199 ? -11.541 8.924 7.504 1.00 55.88 199 VAL A CA 1
ATOM 1549 C C . VAL A 1 199 ? -11.962 7.700 6.688 1.00 55.88 199 VAL A C 1
ATOM 1551 O O . VAL A 1 199 ? -13.153 7.400 6.633 1.00 55.88 199 VAL A O 1
ATOM 1554 N N . PRO A 1 200 ? -11.044 7.009 5.991 1.00 62.88 200 PRO A N 1
ATOM 1555 C CA . PRO A 1 200 ? -11.433 5.925 5.103 1.00 62.88 200 PRO A CA 1
ATOM 1556 C C . PRO A 1 200 ? -11.871 4.713 5.934 1.00 62.88 200 PRO A C 1
ATOM 1558 O O . PRO A 1 200 ? -11.037 3.902 6.333 1.00 62.88 200 PRO A O 1
ATOM 1561 N N . LEU A 1 201 ? -13.175 4.563 6.191 1.00 65.81 201 LEU A N 1
ATOM 1562 C CA . LEU A 1 201 ? -13.741 3.383 6.862 1.00 65.81 201 LEU A CA 1
ATOM 1563 C C . LEU A 1 201 ? -13.358 2.076 6.156 1.00 65.81 201 LEU A C 1
ATOM 1565 O O . LEU A 1 201 ? -13.114 1.063 6.815 1.00 65.81 201 LEU A O 1
ATOM 1569 N N . ASP A 1 202 ? -13.207 2.122 4.831 1.00 66.19 202 ASP A N 1
ATOM 1570 C CA . ASP A 1 202 ? -12.678 1.017 4.030 1.00 66.19 202 ASP A CA 1
ATOM 1571 C C . ASP A 1 202 ? -11.297 0.557 4.531 1.00 66.19 202 ASP A C 1
ATOM 1573 O O . ASP A 1 202 ? -11.036 -0.640 4.619 1.00 66.19 202 ASP A O 1
ATOM 1577 N N . SER A 1 203 ? -10.437 1.486 4.968 1.00 66.44 203 SER A N 1
ATOM 1578 C CA . SER A 1 203 ? -9.121 1.155 5.530 1.00 66.44 203 SER A CA 1
ATOM 1579 C C . SER A 1 203 ? -9.196 0.471 6.892 1.00 66.44 203 SER A C 1
ATOM 1581 O O . SER A 1 203 ? -8.260 -0.241 7.242 1.00 66.44 203 SER A O 1
ATOM 1583 N N . VAL A 1 204 ? -10.259 0.680 7.673 1.00 68.31 204 VAL A N 1
ATOM 1584 C CA . VAL A 1 204 ? -10.455 -0.012 8.958 1.00 68.31 204 VAL A CA 1
ATOM 1585 C C . VAL A 1 204 ? -10.897 -1.451 8.699 1.00 68.31 204 VAL A C 1
ATOM 1587 O O . VAL A 1 204 ? -10.316 -2.383 9.247 1.00 68.31 204 VAL A O 1
ATOM 1590 N N . LYS A 1 205 ? -11.846 -1.650 7.779 1.00 71.69 205 LYS A N 1
ATOM 1591 C CA . LYS A 1 205 ? -12.319 -2.982 7.386 1.00 71.69 205 LYS A CA 1
ATOM 1592 C C . LYS A 1 205 ? -11.213 -3.844 6.767 1.00 71.69 205 LYS A C 1
ATOM 1594 O O . LYS A 1 205 ? -11.048 -4.990 7.173 1.00 71.69 205 LYS A O 1
ATOM 1599 N N . GLU A 1 206 ? -10.425 -3.285 5.845 1.00 70.75 206 GLU A N 1
ATOM 1600 C CA . GLU A 1 206 ? -9.273 -3.981 5.247 1.00 70.75 206 GLU A CA 1
ATOM 1601 C C . GLU A 1 206 ? -8.281 -4.483 6.310 1.00 70.75 206 GLU A C 1
ATOM 1603 O O . GLU A 1 206 ? -7.722 -5.571 6.177 1.00 70.75 206 GLU A O 1
ATOM 1608 N N . ARG A 1 207 ? -8.089 -3.719 7.392 1.00 69.75 207 ARG A N 1
ATOM 1609 C CA . ARG A 1 207 ? -7.199 -4.096 8.500 1.00 69.75 207 ARG A CA 1
ATOM 1610 C C . ARG A 1 207 ? -7.798 -5.170 9.392 1.00 69.75 207 ARG A C 1
ATOM 1612 O O . ARG A 1 207 ? -7.065 -6.053 9.817 1.00 69.75 207 ARG A O 1
ATOM 1619 N N . ALA A 1 208 ? -9.106 -5.134 9.645 1.00 72.81 208 ALA A N 1
ATOM 1620 C CA . ALA A 1 208 ? -9.788 -6.200 10.379 1.00 72.81 208 ALA A CA 1
ATOM 1621 C C . ALA A 1 208 ? -9.558 -7.554 9.695 1.00 72.81 208 ALA A C 1
ATOM 1623 O O . ALA A 1 208 ? -9.227 -8.545 10.342 1.00 72.81 208 ALA A O 1
ATOM 1624 N N . ASP A 1 209 ? -9.684 -7.575 8.368 1.00 72.88 209 ASP A N 1
ATOM 1625 C CA . ASP A 1 209 ? -9.484 -8.779 7.568 1.00 72.88 209 ASP A CA 1
ATOM 1626 C C . ASP A 1 209 ? -8.008 -9.213 7.547 1.00 72.88 209 ASP A C 1
ATOM 1628 O O . ASP A 1 209 ? -7.729 -10.407 7.643 1.00 72.88 209 ASP A O 1
ATOM 1632 N N . ALA A 1 210 ? -7.060 -8.269 7.499 1.00 72.75 210 ALA A N 1
ATOM 1633 C CA . ALA A 1 210 ? -5.628 -8.567 7.601 1.00 72.75 210 ALA A CA 1
ATOM 1634 C C . ALA A 1 210 ? -5.241 -9.142 8.976 1.00 72.75 210 ALA A C 1
ATOM 1636 O O . ALA A 1 210 ? -4.493 -10.112 9.047 1.00 72.75 210 ALA A O 1
ATOM 1637 N N . VAL A 1 211 ? -5.776 -8.587 10.068 1.00 71.81 211 VAL A N 1
ATOM 1638 C CA . VAL A 1 211 ? -5.514 -9.066 11.433 1.00 71.81 211 VAL A CA 1
ATOM 1639 C C . VAL A 1 211 ? -6.146 -10.445 11.662 1.00 71.81 211 VAL A C 1
ATOM 1641 O O . VAL A 1 211 ? -5.500 -11.310 12.245 1.00 71.81 211 VAL A O 1
ATOM 1644 N N . ARG A 1 212 ? -7.350 -10.715 11.131 1.00 75.25 212 ARG A N 1
ATOM 1645 C CA . ARG A 1 212 ? -7.957 -12.063 11.162 1.00 75.25 212 ARG A CA 1
ATOM 1646 C C . ARG A 1 212 ? -7.102 -13.104 10.442 1.00 75.25 212 ARG A C 1
ATOM 1648 O O . ARG A 1 212 ? -6.920 -14.195 10.964 1.00 75.25 212 ARG A O 1
ATOM 1655 N N . GLN A 1 213 ? -6.513 -12.748 9.299 1.00 74.38 213 GLN A N 1
ATOM 1656 C CA . GLN A 1 213 ? -5.595 -13.635 8.572 1.00 74.38 213 GLN A CA 1
ATOM 1657 C C . GLN A 1 213 ? -4.311 -13.967 9.349 1.00 74.38 213 GLN A C 1
ATOM 1659 O O . GLN A 1 213 ? -3.620 -14.906 8.971 1.00 74.38 213 GLN A O 1
ATOM 1664 N N . LEU A 1 214 ? -3.967 -13.215 10.403 1.00 65.75 214 LEU A N 1
ATOM 1665 C CA . LEU A 1 214 ? -2.842 -13.543 11.288 1.00 65.75 214 LEU A CA 1
ATOM 1666 C C . LEU A 1 214 ? -3.211 -14.563 12.379 1.00 65.75 214 LEU A C 1
ATOM 1668 O O . LEU A 1 214 ? -2.300 -15.104 13.005 1.00 65.75 214 LEU A O 1
ATOM 1672 N N . ALA A 1 215 ? -4.505 -14.796 12.630 1.00 65.62 215 ALA A N 1
ATOM 1673 C CA . ALA A 1 215 ? -4.986 -15.812 13.571 1.00 65.62 215 ALA A CA 1
ATOM 1674 C C . ALA A 1 215 ? -5.198 -17.198 12.934 1.00 65.62 215 ALA A C 1
ATOM 1676 O O . ALA A 1 215 ? -5.141 -18.188 13.666 1.00 65.62 215 ALA A O 1
ATOM 1677 N N . ASP A 1 216 ? -5.456 -17.258 11.623 1.00 59.66 216 ASP A N 1
ATOM 1678 C CA . ASP A 1 216 ? -5.698 -18.492 10.847 1.00 59.66 216 ASP A CA 1
ATOM 1679 C C . ASP A 1 216 ? -4.401 -19.208 10.416 1.00 59.66 216 ASP A C 1
ATOM 1681 O O . ASP A 1 216 ? -4.390 -20.465 10.413 1.00 59.66 216 ASP A O 1
#

Sequence (216 aa):
MTDETQQPPVPKARVATRPGASELSEHRRRIYQRHLLVFLAVAVAVIAVDQITSPGIQWAHFPLVPLFLVFLLHTIGLLSRGYSVFELLIPPRSRPVKAVYTVPLDYELVRARQLHDGVNNVANAVRSDDPQLADGAVAAAGALLEALERLAASQRGRKYRTDGDDASLAPEVQDALEELDRLHRELLKFELLEGGAHVPLDSVKERADAVRQLAD

Radius of gyration: 26.34 Å; chains: 1; bounding box: 93×50×61 Å